Protein AF-A0A7D9J1D6-F1 (afdb_monomer)

pLDDT: mean 84.1, std 12.82, range [45.56, 98.56]

Sequence (188 aa):
VTCSGRGQCECGQCVCEKKYSGKFCEICDGCIKGCLHFKDCVRCKIYETGPLVGKCDKSCNATITRVDSVESYENRGTTCVEIDDDDDCTFSYVLNEGSEKVQIYAEEEKRCPREEGYLLIIIGVILGIVAIGAALLLIWKLLATIQDRREFAKFEREQQTARWDTSENPIFKQATTTFQNPTYGGKG

Foldseek 3Di:
DALVVAADDDPNFTDGDPQFDDRSSPHGNPQPPDPVQCVQLCCCPQVVDDDCNPPNVVSDQAAEDEDQDCVVVVVQAPKDWDADPPQRWIWIWGWHPDPPHIYIYTHNDTHHDDPPDVVVVVVVVVVVVVVVVVVVVVVVVVVVVVVVVVVVVVVVVVVVVPPPPPPPDPPDDDPDDDDDDPPPPDDD

InterPro domains:
  IPR012896 Integrin beta subunit, tail [PF07965] (35-115)
  IPR012896 Integrin beta subunit, tail [SM01242] (35-114)
  IPR013111 Epidermal growth factor-like domain, extracellular [PF07974] (2-25)
  IPR014836 Integrin beta subunit, cytoplasmic domain [PF08725] (141-184)
  IPR014836 Integrin beta subunit, cytoplasmic domain [SM01241] (141-187)
  IPR015812 Integrin beta subunit [PR01186] (3-16)
  IPR015812 Integrin beta subunit [PR01186] (116-133)
  IPR015812 Integrin beta subunit [PR01186] (133-151)
  IPR015812 Integrin beta subunit [PR01186] (168-178)
  IPR015812 Integrin beta subunit [PTHR10082] (2-186)
  IPR036349 Integrin beta tail domain superfamily [SSF69687] (35-114)
  IPR057243 Integrins beta, I-EGF domain, conserved site [PS00243] (3-16)

Secondary structure (DSSP, 8-state):
-GGGGSEEEETTEEEE-TTEESTTS-EETTS---HHHHHHHHIIIIIS-STTTTTHHHH--EEEEEES-GGGGGGGSEEEEEE-TTT--EEEEEEEE-SSSEEEEEESS-BPPP---HHHHHHHHHHHHHHHHHHHHHHHHHHHHHHHHHHHHHHHHHHHH-----SPPTT---S------GGG----

Mean predicted aligned error: 15.66 Å

Organism: Paramuricea clavata (NCBI:txid317549)

Radius of gyration: 51.32 Å; Cα contacts (8 Å, |Δi|>4): 204; chains: 1; bounding box: 90×35×171 Å

Structure (mmCIF, N/CA/C/O backbone):
data_AF-A0A7D9J1D6-F1
#
_entry.id   AF-A0A7D9J1D6-F1
#
loop_
_atom_site.group_PDB
_atom_site.id
_atom_site.type_symbol
_atom_site.label_atom_id
_atom_site.label_alt_id
_atom_site.label_comp_id
_atom_site.label_asym_id
_atom_site.label_entity_id
_atom_site.label_seq_id
_atom_site.pdbx_PDB_ins_code
_atom_site.Cartn_x
_atom_site.Cartn_y
_atom_site.Cartn_z
_atom_site.occupancy
_atom_site.B_iso_or_equiv
_atom_site.auth_seq_id
_atom_site.auth_comp_id
_atom_site.auth_asym_id
_atom_site.auth_atom_id
_atom_site.pdbx_PDB_model_num
ATOM 1 N N . VAL A 1 1 ? -8.620 15.728 37.137 1.00 62.25 1 VAL A N 1
ATOM 2 C CA . VAL A 1 1 ? -9.435 14.537 37.472 1.00 62.25 1 VAL A CA 1
ATOM 3 C C . VAL A 1 1 ? -8.600 13.659 38.386 1.00 62.25 1 VAL A C 1
ATOM 5 O O . VAL A 1 1 ? -7.445 13.416 38.060 1.00 62.25 1 VAL A O 1
ATOM 8 N N . THR A 1 2 ? -9.118 13.267 39.546 1.00 82.19 2 THR A N 1
ATOM 9 C CA . THR A 1 2 ? -8.382 12.448 40.523 1.00 82.19 2 THR A CA 1
ATOM 10 C C . THR A 1 2 ? -8.243 11.009 39.998 1.00 82.19 2 THR A C 1
ATOM 12 O O . THR A 1 2 ? -9.222 10.461 39.501 1.00 82.19 2 THR A O 1
ATOM 15 N N . CYS A 1 3 ? -7.038 10.422 40.049 1.00 86.62 3 CYS A N 1
ATOM 16 C CA . CYS A 1 3 ? -6.740 9.044 39.601 1.00 86.62 3 CYS A CA 1
ATOM 17 C C . CYS A 1 3 ? -7.220 8.699 38.178 1.00 86.62 3 CYS A C 1
ATOM 19 O O . CYS A 1 3 ? -7.800 7.639 37.944 1.00 86.62 3 CYS A O 1
ATOM 21 N N . SER A 1 4 ? -7.057 9.641 37.240 1.00 84.75 4 SER A N 1
ATOM 22 C CA . SER A 1 4 ? -7.474 9.509 35.831 1.00 84.75 4 SER A CA 1
ATOM 23 C C . SER A 1 4 ? -8.956 9.148 35.623 1.00 84.75 4 SER A C 1
ATOM 25 O O . SER A 1 4 ? -9.343 8.752 34.527 1.00 84.75 4 SER A O 1
ATOM 27 N N . GLY A 1 5 ? -9.798 9.296 36.658 1.00 84.38 5 GLY A N 1
ATOM 28 C CA . GLY A 1 5 ? -11.205 8.882 36.640 1.00 84.38 5 GLY A CA 1
ATOM 29 C C . GLY A 1 5 ? -11.421 7.363 36.621 1.00 84.38 5 GLY A C 1
ATOM 30 O O . GLY A 1 5 ? -12.515 6.929 36.281 1.00 84.38 5 GLY A O 1
ATOM 31 N N . ARG A 1 6 ? -10.389 6.569 36.937 1.00 86.75 6 ARG A N 1
ATOM 32 C CA . ARG A 1 6 ? -10.354 5.096 36.798 1.00 86.75 6 ARG A CA 1
ATOM 33 C C . ARG A 1 6 ? -9.943 4.390 38.101 1.00 86.75 6 ARG A C 1
ATOM 35 O O . ARG A 1 6 ? -9.396 3.286 38.094 1.00 86.75 6 ARG A O 1
ATOM 42 N N . GLY A 1 7 ? -10.145 5.070 39.226 1.00 89.25 7 GLY A N 1
ATOM 43 C CA . GLY A 1 7 ? -9.779 4.601 40.557 1.00 89.25 7 GLY A CA 1
ATOM 44 C C . GLY A 1 7 ? -10.199 5.579 41.649 1.00 89.25 7 GLY A C 1
ATOM 45 O O . GLY A 1 7 ? -10.624 6.704 41.371 1.00 89.25 7 GLY A O 1
ATOM 46 N N . GLN A 1 8 ? -10.062 5.149 42.901 1.00 92.69 8 GLN A N 1
ATOM 47 C CA . GLN A 1 8 ? -10.320 5.974 44.082 1.00 92.69 8 GLN A CA 1
ATOM 48 C C . GLN A 1 8 ? -9.002 6.438 44.705 1.00 92.69 8 GLN A C 1
ATOM 50 O O . GLN A 1 8 ? -8.010 5.715 44.703 1.00 92.69 8 GLN A O 1
ATOM 55 N N . CYS A 1 9 ? -8.973 7.671 45.213 1.00 91.56 9 CYS A N 1
ATOM 56 C CA . CYS A 1 9 ? -7.812 8.191 45.930 1.00 91.56 9 CYS A CA 1
ATOM 57 C C . CYS A 1 9 ? -7.956 7.874 47.415 1.00 91.56 9 CYS A C 1
ATOM 59 O O . CYS A 1 9 ? -8.841 8.419 48.074 1.00 91.56 9 CYS A O 1
ATOM 61 N N . GLU A 1 10 ? -7.063 7.039 47.934 1.00 93.19 10 GLU A N 1
ATOM 62 C CA . GLU A 1 10 ? -6.970 6.722 49.354 1.00 93.19 10 GLU A CA 1
ATOM 63 C C . GLU A 1 10 ? -5.619 7.206 49.882 1.00 93.19 10 GLU A C 1
ATOM 65 O O . GLU A 1 10 ? -4.560 6.811 49.397 1.00 93.19 10 GLU A O 1
ATOM 70 N N . CYS A 1 11 ? -5.643 8.111 50.865 1.00 89.75 11 CYS A N 1
ATOM 71 C CA . CYS A 1 11 ? -4.439 8.612 51.544 1.00 89.75 11 CYS A CA 1
ATOM 72 C C . CYS A 1 11 ? -3.337 9.154 50.603 1.00 89.75 11 CYS A C 1
ATOM 74 O O . CYS A 1 11 ? -2.150 9.047 50.902 1.00 89.75 11 CYS A O 1
ATOM 76 N N . GLY A 1 12 ? -3.717 9.758 49.471 1.00 87.19 12 GLY A N 1
ATOM 77 C CA . GLY A 1 12 ? -2.775 10.333 48.502 1.00 87.19 12 GLY A CA 1
ATOM 78 C C . GLY A 1 12 ? -2.203 9.335 47.490 1.00 87.19 12 GLY A C 1
ATOM 79 O O . GLY A 1 12 ? -1.360 9.716 46.677 1.00 87.19 12 GLY A O 1
ATOM 80 N N . GLN A 1 13 ? -2.678 8.088 47.501 1.00 91.06 13 GLN A N 1
ATOM 81 C CA . GLN A 1 13 ? -2.337 7.062 46.525 1.00 91.06 13 GLN A CA 1
ATOM 82 C C . GLN A 1 13 ? -3.596 6.594 45.786 1.00 91.06 13 GLN A C 1
ATOM 84 O O . GLN A 1 13 ? -4.682 6.507 46.358 1.00 91.06 13 GLN A O 1
ATOM 89 N N . CYS A 1 14 ? -3.466 6.326 44.488 1.00 92.62 14 CYS A N 1
ATOM 90 C CA . CYS A 1 14 ? -4.581 5.842 43.685 1.00 92.62 14 CYS A CA 1
ATOM 91 C C . CYS A 1 14 ? -4.737 4.326 43.822 1.00 92.62 14 CYS A C 1
ATOM 93 O O . CYS A 1 14 ? -3.803 3.573 43.551 1.00 92.62 14 CYS A O 1
ATOM 95 N N . VAL A 1 15 ? -5.935 3.895 44.208 1.00 93.06 15 VAL A N 1
ATOM 96 C CA . VAL A 1 15 ? -6.383 2.503 44.176 1.00 93.06 15 VAL A CA 1
ATOM 97 C C . VAL A 1 15 ? -7.168 2.305 42.882 1.00 93.06 15 VAL A C 1
ATOM 99 O O . VAL A 1 15 ? -8.277 2.821 42.721 1.00 93.06 15 VAL A O 1
ATOM 102 N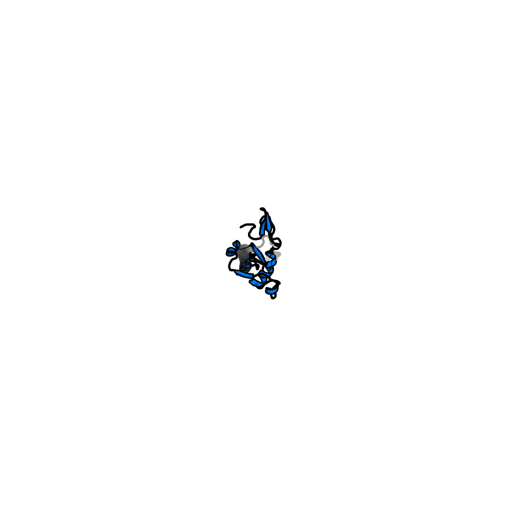 N . CYS A 1 16 ? -6.554 1.612 41.928 1.00 87.81 16 CYS A N 1
ATOM 103 C CA . CYS A 1 16 ? -7.084 1.442 40.579 1.00 87.81 16 CYS A CA 1
ATOM 104 C C . CYS A 1 16 ? -8.117 0.315 40.488 1.00 87.81 16 CYS A C 1
ATOM 106 O O . CYS A 1 16 ? -8.062 -0.670 41.226 1.00 87.81 16 CYS A O 1
ATOM 108 N N . GLU A 1 17 ? -9.057 0.438 39.550 1.00 86.38 17 GLU A N 1
ATOM 109 C CA . GLU A 1 17 ? -9.967 -0.658 39.201 1.00 86.38 17 GLU A CA 1
ATOM 110 C C . GLU A 1 17 ? -9.197 -1.837 38.569 1.00 86.38 17 GLU A C 1
ATOM 112 O O . GLU A 1 17 ? -8.134 -1.640 37.992 1.00 86.38 17 GLU A O 1
ATOM 117 N N . LYS A 1 18 ? -9.747 -3.065 38.617 1.00 78.81 18 LYS A N 1
ATOM 118 C CA . LYS A 1 18 ? -9.078 -4.348 38.259 1.00 78.81 18 LYS A CA 1
ATOM 119 C C . LYS A 1 18 ? -8.327 -4.409 36.910 1.00 78.81 18 LYS A C 1
ATOM 121 O O . LYS A 1 18 ? -7.614 -5.381 36.684 1.00 78.81 18 LYS A O 1
ATOM 126 N N . LYS A 1 19 ? -8.524 -3.451 36.000 1.00 71.75 19 LYS A N 1
ATOM 127 C CA . LYS A 1 19 ? -7.895 -3.399 34.667 1.00 71.75 19 LYS A CA 1
ATOM 128 C C . LYS A 1 19 ? -6.836 -2.305 34.520 1.00 71.75 19 LYS A C 1
ATOM 130 O O . LYS A 1 19 ? -6.168 -2.270 33.489 1.00 71.75 19 LYS A O 1
ATOM 135 N N . TYR A 1 20 ? -6.699 -1.434 35.514 1.00 79.94 20 TYR A N 1
ATOM 136 C CA . TYR A 1 20 ? -5.812 -0.284 35.482 1.00 79.94 20 TYR A CA 1
ATOM 137 C C . TYR A 1 20 ? -4.733 -0.387 36.559 1.00 79.94 20 TYR A C 1
ATOM 139 O O . TYR A 1 20 ? -4.949 -0.911 37.648 1.00 79.94 20 TYR A O 1
ATOM 147 N N . SER A 1 21 ? -3.576 0.154 36.225 1.00 82.56 21 SER A N 1
ATOM 148 C CA . SER A 1 21 ? -2.316 0.111 36.947 1.00 82.56 21 SER A CA 1
ATOM 149 C C . SER A 1 21 ? -1.610 1.459 36.768 1.00 82.56 21 SER A C 1
ATOM 151 O O . SER A 1 21 ? -2.064 2.328 36.022 1.00 82.56 21 SER A O 1
ATOM 153 N N . GLY A 1 22 ? -0.474 1.655 37.430 1.00 84.81 22 GLY A N 1
ATOM 154 C CA . GLY A 1 22 ? 0.250 2.930 37.398 1.00 84.81 22 GLY A CA 1
ATOM 155 C C . GLY A 1 22 ? -0.110 3.843 38.568 1.00 84.81 22 GLY A C 1
ATOM 156 O O . GLY A 1 22 ? -1.047 3.588 39.326 1.00 84.81 22 GLY A O 1
ATOM 157 N N . LYS A 1 23 ? 0.685 4.899 38.761 1.00 89.06 23 LYS A N 1
ATOM 158 C CA . LYS A 1 23 ? 0.612 5.746 39.969 1.00 89.06 23 LYS A CA 1
ATOM 159 C C . LYS A 1 23 ? -0.702 6.527 40.050 1.00 89.06 23 LYS A C 1
ATOM 161 O O . LYS A 1 23 ? -1.166 6.855 41.141 1.00 89.06 23 LYS A O 1
ATOM 166 N N . PHE A 1 24 ? -1.285 6.819 38.897 1.00 89.38 24 PHE A N 1
ATOM 167 C CA . PHE A 1 24 ? -2.519 7.564 38.709 1.00 89.38 24 PHE A CA 1
ATOM 168 C C . PHE A 1 24 ? -3.560 6.759 37.914 1.00 89.38 24 PHE A C 1
ATOM 170 O O . PHE A 1 24 ? -4.476 7.361 37.349 1.00 89.38 24 PHE A O 1
ATOM 177 N N . CYS A 1 25 ? -3.448 5.424 37.882 1.00 84.38 25 CYS A N 1
ATOM 178 C CA . CYS A 1 25 ? -4.320 4.522 37.115 1.00 84.38 25 CYS A CA 1
ATOM 179 C C . CYS A 1 25 ? -4.321 4.793 35.601 1.00 84.38 25 CYS A C 1
ATOM 181 O O . CYS A 1 25 ? -5.348 4.684 34.929 1.00 84.38 25 CYS A O 1
ATOM 183 N N . GLU A 1 26 ? -3.166 5.202 35.080 1.00 78.75 26 GLU A N 1
ATOM 184 C CA . GLU A 1 26 ? -2.935 5.568 33.685 1.00 78.75 26 GLU A CA 1
ATOM 185 C C . GLU A 1 26 ? -2.611 4.373 32.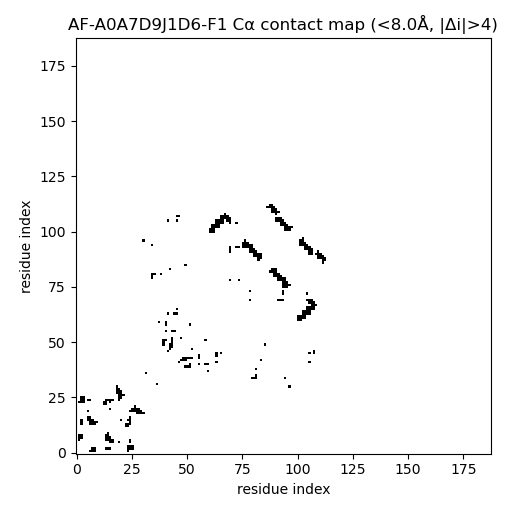780 1.00 78.75 26 GLU A C 1
ATOM 187 O O . GLU A 1 26 ? -2.824 4.433 31.571 1.00 78.75 26 GLU A O 1
ATOM 192 N N . ILE A 1 27 ? -2.107 3.281 33.350 1.00 72.44 27 ILE A N 1
ATOM 193 C CA . ILE A 1 27 ? -1.702 2.079 32.619 1.00 72.44 27 ILE A CA 1
ATOM 194 C C . ILE A 1 27 ? -2.881 1.114 32.616 1.00 72.44 27 ILE A C 1
ATOM 196 O O . ILE A 1 27 ? -3.518 0.927 33.640 1.00 72.44 27 ILE A O 1
ATOM 200 N N . CYS A 1 28 ? -3.190 0.481 31.490 1.00 72.62 28 CYS A N 1
ATOM 201 C CA . CYS A 1 28 ? -4.217 -0.553 31.431 1.00 72.62 28 CYS A CA 1
ATOM 202 C C . CYS A 1 28 ? -3.580 -1.896 31.070 1.00 72.62 28 CYS A C 1
ATOM 204 O O . CYS A 1 28 ? -3.195 -2.118 29.920 1.00 72.62 28 CYS A O 1
ATOM 206 N N . ASP A 1 29 ? -3.466 -2.790 32.052 1.00 54.94 29 ASP A N 1
ATOM 207 C CA . ASP A 1 29 ? -2.786 -4.086 31.901 1.00 54.94 29 ASP A CA 1
ATOM 208 C C . ASP A 1 29 ? -3.677 -5.167 31.257 1.00 54.94 29 ASP A C 1
ATOM 210 O O . ASP A 1 29 ? -3.223 -6.280 31.004 1.00 54.94 29 ASP A O 1
ATOM 214 N N . GLY A 1 30 ? -4.930 -4.825 30.929 1.00 53.88 30 GLY A N 1
ATOM 215 C CA . GLY A 1 30 ? -5.871 -5.672 30.184 1.00 53.88 30 GLY A CA 1
ATOM 216 C C . GLY A 1 30 ? -6.570 -4.979 29.010 1.00 53.88 30 GLY A C 1
ATOM 217 O O . GLY A 1 30 ? -7.545 -5.518 28.487 1.00 53.88 30 GLY A O 1
ATOM 218 N N . CYS A 1 31 ? -6.125 -3.782 28.622 1.00 62.53 31 CYS A N 1
ATOM 219 C CA . CYS A 1 31 ? -6.600 -3.137 27.401 1.00 62.53 31 CYS A CA 1
ATOM 220 C C . CYS A 1 31 ? -5.968 -3.827 26.188 1.00 62.53 31 CYS A C 1
ATOM 222 O O . CYS A 1 31 ? -4.861 -4.365 26.285 1.00 62.53 31 CYS A O 1
ATOM 224 N N . ILE A 1 32 ? -6.705 -3.894 25.078 1.00 56.12 32 ILE A N 1
ATOM 225 C CA . ILE A 1 32 ? -6.329 -4.680 23.901 1.00 56.12 32 ILE A CA 1
ATOM 226 C C . ILE A 1 32 ? -5.150 -3.981 23.229 1.00 56.12 32 ILE A C 1
ATOM 228 O O . ILE A 1 32 ? -5.303 -3.163 22.328 1.00 56.12 32 ILE A O 1
ATOM 232 N N . LYS A 1 33 ? -3.942 -4.319 23.677 1.00 59.91 33 LYS A N 1
ATOM 233 C CA . LYS A 1 33 ? -2.713 -3.868 23.041 1.00 59.91 33 LYS A CA 1
ATOM 234 C C . LYS A 1 33 ? -2.575 -4.576 21.706 1.00 59.91 33 LYS A C 1
ATOM 236 O O . LYS A 1 33 ? -2.058 -5.687 21.628 1.00 59.91 33 LYS A O 1
ATOM 241 N N . GLY A 1 34 ? -2.996 -3.896 20.655 1.00 71.94 34 GLY A N 1
ATOM 242 C CA . GLY A 1 34 ? -2.418 -4.116 19.347 1.00 71.94 34 GLY A CA 1
ATOM 243 C C . GLY A 1 34 ? -3.352 -3.732 18.228 1.00 71.94 34 GLY A C 1
ATOM 244 O O . GLY A 1 34 ? -4.377 -4.378 18.025 1.00 71.94 34 GLY A O 1
ATOM 245 N N . CYS A 1 35 ? -2.901 -2.767 17.437 1.00 83.19 35 CYS A N 1
ATOM 246 C CA . CYS A 1 35 ? -3.264 -2.644 16.033 1.00 83.19 35 CYS A CA 1
ATOM 247 C C . CYS A 1 35 ? -3.359 -4.044 15.383 1.00 83.19 35 CYS A C 1
ATOM 249 O O . CYS A 1 35 ? -4.419 -4.475 14.930 1.00 83.19 35 CYS A O 1
ATOM 251 N N . LEU A 1 36 ? -2.316 -4.857 15.560 1.00 86.19 36 LEU A N 1
ATOM 252 C CA . LEU A 1 36 ? -2.242 -6.224 15.050 1.00 86.19 36 LEU A CA 1
ATOM 253 C C . LEU A 1 36 ? -3.448 -7.129 15.385 1.00 86.19 36 LEU A C 1
ATOM 255 O O . LEU A 1 36 ? -3.836 -7.946 14.558 1.00 86.19 36 LEU A O 1
ATOM 259 N N . HIS A 1 37 ? -4.072 -6.984 16.561 1.00 87.19 37 HIS A N 1
ATOM 260 C CA . HIS A 1 37 ? -5.225 -7.808 16.951 1.00 87.19 37 HIS A CA 1
ATOM 261 C C . HIS A 1 37 ? -6.470 -7.501 16.109 1.00 87.19 37 HIS A C 1
ATOM 263 O O . HIS A 1 37 ? -7.268 -8.388 15.813 1.00 87.19 37 HIS A O 1
ATOM 269 N N . PHE A 1 38 ? -6.651 -6.236 15.729 1.00 90.19 38 PHE A N 1
ATOM 270 C CA . PHE A 1 38 ? -7.784 -5.804 14.918 1.00 90.19 38 PHE A CA 1
ATOM 271 C C . PHE A 1 38 ? -7.460 -5.705 13.426 1.00 90.19 38 PHE A C 1
ATOM 273 O O . PHE A 1 38 ? -8.387 -5.474 12.651 1.00 90.19 38 PHE A O 1
ATOM 280 N N . LYS A 1 39 ? -6.206 -5.958 13.016 1.00 91.44 39 LYS A N 1
ATOM 281 C CA . LYS A 1 39 ? -5.762 -5.981 11.611 1.00 91.44 39 LYS A CA 1
ATOM 282 C C . LYS A 1 39 ? -6.734 -6.774 10.729 1.00 91.44 39 LYS A C 1
ATOM 284 O O . L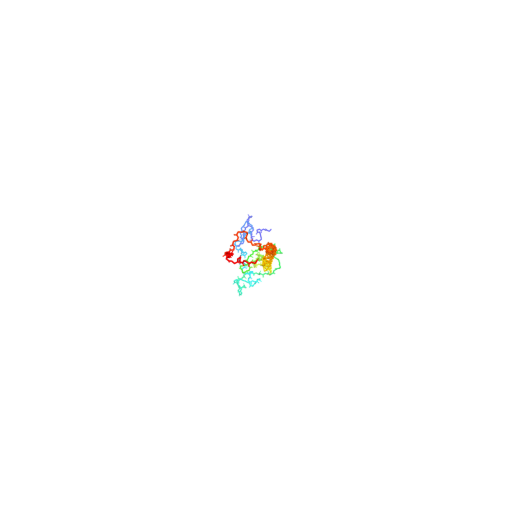YS A 1 39 ? -7.336 -6.211 9.819 1.00 91.44 39 LYS A O 1
ATOM 289 N N . ASP A 1 40 ? -6.973 -8.048 11.046 1.00 92.25 40 ASP A N 1
ATOM 290 C CA . ASP A 1 40 ? -7.844 -8.911 10.231 1.00 92.25 40 ASP A CA 1
ATOM 291 C C . ASP A 1 40 ? -9.330 -8.543 10.328 1.00 92.25 40 ASP A C 1
ATOM 293 O O . ASP A 1 40 ? -10.096 -8.762 9.390 1.00 92.25 40 ASP A O 1
ATOM 297 N N . CYS A 1 41 ? -9.751 -7.946 11.444 1.00 92.75 41 CYS A N 1
ATOM 298 C CA . CYS A 1 41 ? -11.116 -7.457 11.610 1.00 92.75 41 CYS A CA 1
ATOM 299 C C . CYS A 1 41 ? -11.400 -6.235 10.735 1.00 92.75 41 CYS A C 1
ATOM 301 O O . CYS A 1 41 ? -12.467 -6.151 10.126 1.00 92.75 41 CYS A O 1
ATOM 303 N N . VAL A 1 42 ? -10.447 -5.304 10.656 1.00 93.69 42 VAL A N 1
ATOM 304 C CA . VAL A 1 42 ? -10.523 -4.142 9.766 1.00 93.69 42 VAL A CA 1
ATOM 305 C C . VAL A 1 42 ? -10.495 -4.605 8.312 1.00 93.69 42 VAL A C 1
ATOM 307 O O . VAL A 1 42 ? -11.377 -4.211 7.552 1.00 93.69 42 VAL A O 1
ATOM 310 N N . ARG A 1 43 ? -9.583 -5.521 7.950 1.00 94.12 43 ARG A N 1
ATOM 311 C CA . ARG A 1 43 ? -9.514 -6.101 6.596 1.00 94.12 43 ARG A CA 1
ATOM 312 C C . ARG A 1 43 ? -10.829 -6.733 6.162 1.00 94.12 43 ARG A C 1
ATOM 314 O O . ARG A 1 43 ? -11.371 -6.378 5.121 1.00 94.12 43 ARG A O 1
ATOM 321 N N . CYS A 1 44 ? -11.398 -7.579 7.011 1.00 93.50 44 CYS A N 1
ATOM 322 C CA . CYS A 1 44 ? -12.633 -8.276 6.688 1.00 93.50 44 CYS A CA 1
ATOM 323 C C . CYS A 1 44 ? -13.851 -7.339 6.631 1.00 93.50 44 CYS A C 1
ATOM 325 O O . CYS A 1 44 ? -14.699 -7.506 5.760 1.00 93.50 44 CYS A O 1
ATOM 327 N N . LYS A 1 45 ? -13.973 -6.359 7.539 1.00 93.81 45 LYS A N 1
ATOM 328 C CA . LYS A 1 45 ? -15.188 -5.526 7.636 1.00 93.81 45 LYS A CA 1
ATOM 329 C C . LYS A 1 45 ? -15.173 -4.305 6.721 1.00 93.81 45 LYS A C 1
ATOM 331 O O . LYS A 1 45 ? -16.238 -3.853 6.312 1.00 93.81 45 LYS A O 1
ATOM 336 N N . ILE A 1 46 ? -13.994 -3.751 6.442 1.00 94.50 46 ILE A N 1
ATOM 337 C CA . ILE A 1 46 ? -13.842 -2.588 5.567 1.00 94.50 46 ILE A CA 1
ATOM 338 C C . ILE A 1 46 ? -13.513 -3.036 4.155 1.00 94.50 46 ILE A C 1
ATOM 340 O O . ILE A 1 46 ? -14.219 -2.639 3.245 1.00 94.50 46 ILE A O 1
ATOM 344 N N . TYR A 1 47 ? -12.495 -3.864 3.948 1.00 93.31 47 TYR A N 1
ATOM 345 C CA . TYR A 1 47 ? -12.038 -4.196 2.594 1.00 93.31 47 TYR A CA 1
ATOM 346 C C . TYR A 1 47 ? -12.636 -5.496 2.049 1.00 93.31 47 TYR A C 1
ATOM 348 O O . TYR A 1 47 ? -12.411 -5.813 0.888 1.00 93.31 47 TYR A O 1
ATOM 356 N N . GLU A 1 48 ? -13.393 -6.238 2.865 1.00 91.94 48 GLU A N 1
ATOM 357 C CA . GLU A 1 48 ? -13.934 -7.561 2.519 1.00 91.94 48 GLU A CA 1
ATOM 358 C C . GLU A 1 48 ? -12.836 -8.572 2.125 1.00 91.94 48 GLU A C 1
ATOM 360 O O . GLU A 1 48 ? -13.082 -9.528 1.390 1.00 91.94 48 GLU A O 1
ATOM 365 N N . THR A 1 49 ? -11.621 -8.385 2.656 1.00 91.19 49 THR A N 1
ATOM 366 C CA . THR A 1 49 ? -10.443 -9.230 2.404 1.00 91.19 49 THR A CA 1
ATOM 367 C C . THR A 1 49 ? -9.953 -9.951 3.666 1.00 91.19 49 THR A C 1
ATOM 369 O O . THR A 1 49 ? -10.417 -9.710 4.786 1.00 91.19 49 THR A O 1
ATOM 372 N N . GLY A 1 50 ? -8.991 -10.861 3.493 1.00 89.38 50 GLY A N 1
ATOM 373 C CA . GLY A 1 50 ? -8.320 -11.560 4.587 1.00 89.38 50 GLY A CA 1
ATOM 374 C C . GLY A 1 50 ? -9.008 -12.848 5.077 1.00 89.38 50 GLY A C 1
ATOM 375 O O . GLY A 1 50 ? -10.011 -13.310 4.529 1.00 89.38 50 GLY A O 1
ATOM 376 N N . PRO A 1 51 ? -8.472 -13.471 6.141 1.00 89.12 51 PRO A N 1
ATOM 377 C CA . PRO A 1 51 ? -8.853 -14.824 6.564 1.00 89.12 51 PRO A CA 1
ATOM 378 C C . PRO A 1 51 ? -10.218 -14.907 7.267 1.00 89.12 51 PRO A C 1
ATOM 380 O O . PRO A 1 51 ? -10.766 -15.998 7.438 1.00 89.12 51 PRO A O 1
ATOM 383 N N . LEU A 1 52 ? -10.768 -13.770 7.706 1.00 90.06 52 LEU A N 1
ATOM 384 C CA . LEU A 1 52 ? -12.023 -13.704 8.462 1.00 90.06 52 LEU A CA 1
ATOM 385 C C . LEU A 1 52 ? -13.263 -13.495 7.582 1.00 90.06 52 LEU A C 1
ATOM 387 O O . LEU A 1 52 ? -14.373 -13.430 8.123 1.00 90.06 52 LEU A O 1
ATOM 391 N N . VAL A 1 53 ? -13.109 -13.417 6.255 1.00 89.25 53 VAL A N 1
ATOM 392 C CA . VAL A 1 53 ? -14.225 -13.234 5.312 1.00 89.25 53 VAL A CA 1
ATOM 393 C C . VAL A 1 53 ? -15.308 -14.295 5.557 1.00 89.25 53 VAL A C 1
ATOM 395 O O . VAL A 1 53 ? -15.043 -15.493 5.654 1.00 89.25 53 VAL A O 1
ATOM 398 N N . GLY A 1 54 ? -16.551 -13.842 5.752 1.00 86.19 54 GLY A N 1
ATOM 399 C CA . GLY A 1 54 ? -17.703 -14.687 6.106 1.00 86.19 54 GLY A CA 1
ATOM 400 C C . GLY A 1 54 ? -17.863 -15.020 7.601 1.00 86.19 54 GLY A C 1
ATOM 401 O O . GLY A 1 54 ? -18.882 -15.588 7.996 1.00 86.19 54 GLY A O 1
ATOM 402 N N . LYS A 1 55 ? -16.899 -14.658 8.459 1.00 91.50 55 LYS A N 1
ATOM 403 C CA . LYS A 1 55 ? -16.952 -14.832 9.929 1.00 91.50 55 LYS A CA 1
ATOM 404 C C . LYS A 1 55 ? -16.642 -13.552 10.722 1.00 91.50 55 LYS A C 1
ATOM 406 O O . LYS A 1 55 ? -16.593 -13.607 11.952 1.00 91.50 55 LYS A O 1
ATOM 411 N N . CYS A 1 56 ? -16.512 -12.419 10.033 1.00 87.19 56 CYS A N 1
ATOM 412 C CA . CYS A 1 56 ? -16.311 -11.069 10.567 1.00 87.19 56 CYS A CA 1
ATOM 413 C C . CYS A 1 56 ? -17.065 -10.789 11.881 1.00 87.19 56 CYS A C 1
ATOM 415 O O . CYS A 1 56 ? -16.449 -10.579 12.923 1.00 87.19 56 CYS A O 1
ATOM 417 N N . ASP A 1 57 ? -18.403 -10.844 11.861 1.00 86.56 57 ASP A N 1
ATOM 418 C CA . ASP A 1 57 ? -19.229 -10.385 12.990 1.00 86.56 57 ASP A CA 1
ATOM 419 C C . ASP A 1 57 ? -19.113 -11.261 14.242 1.00 86.56 57 ASP A C 1
ATOM 421 O O . ASP A 1 57 ? -19.365 -10.801 15.353 1.00 86.56 57 ASP A O 1
ATOM 425 N N . LYS A 1 58 ? -18.735 -12.533 14.076 1.00 85.06 58 LYS A N 1
ATOM 426 C CA . LYS A 1 58 ? -18.568 -13.467 15.198 1.00 85.06 58 LYS A CA 1
ATOM 427 C C . LYS A 1 58 ? -17.179 -13.375 15.819 1.00 85.06 58 LYS A C 1
ATOM 429 O O . LYS A 1 58 ? -17.038 -13.637 17.008 1.00 85.06 58 LYS A O 1
ATOM 434 N N . SER A 1 59 ? -16.169 -13.050 15.013 1.00 84.12 59 SER A N 1
ATOM 435 C CA . SER A 1 59 ? -14.768 -13.036 15.442 1.00 84.12 59 SER A CA 1
ATOM 436 C C . SER A 1 59 ? -14.314 -11.670 15.962 1.00 84.12 59 SER A C 1
ATOM 438 O O . SER A 1 59 ? -13.350 -11.596 16.719 1.00 84.12 59 SER A O 1
ATOM 440 N N . CYS A 1 60 ? -15.008 -10.593 15.587 1.00 87.88 60 CYS A N 1
ATOM 441 C CA . CYS A 1 60 ? -14.606 -9.222 15.882 1.00 87.88 60 CYS A CA 1
ATOM 442 C C . CYS A 1 60 ? -15.529 -8.577 16.921 1.00 87.88 60 CYS A C 1
ATOM 444 O O . CYS A 1 60 ? -16.640 -8.155 16.610 1.00 87.88 60 CYS A O 1
ATOM 446 N N . ASN A 1 61 ? -15.049 -8.441 18.159 1.00 85.94 61 ASN A N 1
ATOM 447 C CA . ASN A 1 61 ? -15.771 -7.742 19.228 1.00 85.94 61 ASN A CA 1
ATOM 448 C C . ASN A 1 61 ? -15.424 -6.239 19.270 1.00 85.94 61 ASN A C 1
ATOM 450 O O . ASN A 1 61 ? -14.965 -5.723 20.288 1.00 85.94 61 ASN A O 1
ATOM 454 N N . ALA A 1 62 ? -15.594 -5.546 18.142 1.00 88.00 62 ALA A N 1
ATOM 455 C CA . ALA A 1 62 ? -15.373 -4.104 18.023 1.00 88.00 62 ALA A CA 1
ATOM 456 C C . ALA A 1 62 ? -16.362 -3.465 17.041 1.00 88.00 62 ALA A C 1
ATOM 458 O O . ALA A 1 62 ? -16.800 -4.089 16.070 1.00 88.00 62 ALA A O 1
ATOM 459 N N . THR A 1 63 ? -16.697 -2.200 17.287 1.00 90.88 63 THR A N 1
ATOM 460 C CA . THR A 1 63 ? -17.497 -1.392 16.363 1.00 90.88 63 THR A CA 1
ATOM 461 C C . THR A 1 63 ? -16.552 -0.710 15.385 1.00 90.88 63 THR A C 1
ATOM 463 O O . THR A 1 63 ? -15.839 0.213 15.768 1.00 90.88 63 THR A O 1
ATOM 466 N N . ILE A 1 64 ? -16.536 -1.177 14.138 1.00 93.00 64 ILE A N 1
ATOM 467 C CA . ILE A 1 64 ? -15.680 -0.638 13.076 1.00 93.00 64 ILE A CA 1
ATOM 468 C C . ILE A 1 64 ? -16.527 0.263 12.178 1.00 93.00 64 ILE A C 1
ATOM 470 O O . ILE A 1 64 ? -17.537 -0.189 11.633 1.00 93.00 64 ILE A O 1
ATOM 474 N N . THR A 1 65 ? -16.104 1.516 12.041 1.00 94.25 65 THR A N 1
ATOM 475 C CA . THR A 1 65 ? -16.737 2.556 11.230 1.00 94.25 65 THR A CA 1
ATOM 476 C C . THR A 1 65 ? -15.776 2.982 10.129 1.00 94.25 65 THR A C 1
ATOM 478 O O . THR A 1 65 ? -14.595 3.218 10.384 1.00 94.25 65 THR A O 1
ATOM 481 N N . ARG A 1 66 ? -16.301 3.096 8.913 1.00 95.88 66 ARG A N 1
ATOM 482 C CA . ARG A 1 66 ? -15.572 3.574 7.740 1.00 95.88 66 ARG A CA 1
ATOM 483 C C . ARG A 1 66 ? -15.509 5.107 7.758 1.00 95.88 66 ARG A C 1
ATOM 485 O O . ARG A 1 66 ? -16.517 5.746 8.063 1.00 95.88 66 ARG A O 1
ATOM 492 N N . VAL A 1 67 ? -14.337 5.678 7.498 1.00 95.75 67 VAL A N 1
ATOM 493 C CA . VAL A 1 67 ? -14.102 7.131 7.466 1.00 95.75 67 VAL A CA 1
ATOM 494 C C . VAL A 1 67 ? -13.247 7.511 6.259 1.00 95.75 67 VAL A C 1
ATOM 496 O O . VAL A 1 67 ? -12.410 6.721 5.837 1.00 95.75 67 VAL A O 1
ATOM 499 N N . ASP A 1 68 ? -13.407 8.731 5.748 1.00 93.56 68 ASP A N 1
ATOM 500 C CA . ASP A 1 68 ? -12.620 9.210 4.600 1.00 93.56 68 ASP A CA 1
ATOM 501 C C . ASP A 1 68 ? -11.138 9.404 4.953 1.00 93.56 68 ASP A C 1
ATOM 503 O O . ASP A 1 68 ? -10.255 9.120 4.154 1.00 93.56 68 ASP A O 1
ATOM 507 N N . SER A 1 69 ? -10.856 9.904 6.161 1.00 92.81 69 SER A N 1
ATOM 508 C CA . SER A 1 69 ? -9.496 10.128 6.653 1.00 92.81 69 SER A CA 1
ATOM 509 C C . SER A 1 69 ? -9.418 9.918 8.160 1.00 92.81 69 SER A C 1
ATOM 511 O O . SER A 1 69 ? -10.214 10.454 8.941 1.00 92.81 69 SER A O 1
ATOM 513 N N . VAL A 1 70 ? -8.408 9.156 8.574 1.00 93.44 70 VAL A N 1
ATOM 514 C CA . VAL A 1 70 ? -8.105 8.887 9.985 1.00 93.44 70 VAL A CA 1
ATOM 515 C C . VAL A 1 70 ? -7.528 10.098 10.719 1.00 93.44 70 VAL A C 1
ATOM 517 O O . VAL A 1 70 ? -7.628 10.151 11.944 1.00 93.44 70 VAL A O 1
ATOM 520 N N . GLU A 1 71 ? -7.019 11.105 9.999 1.00 91.00 71 GLU A N 1
ATOM 521 C CA . GLU A 1 71 ? -6.417 12.325 10.570 1.00 91.00 71 GLU A CA 1
ATOM 522 C C . GLU A 1 71 ? -7.404 13.071 11.485 1.00 91.00 71 GLU A C 1
ATOM 524 O O . GLU A 1 71 ? -7.052 13.576 12.550 1.00 91.00 71 GLU A O 1
ATOM 529 N N . SER A 1 72 ? -8.694 13.062 11.129 1.00 91.88 72 SER A N 1
ATOM 530 C CA . SER A 1 72 ? -9.758 13.690 11.932 1.00 91.88 72 SER A CA 1
ATOM 531 C C . SER A 1 72 ? -10.023 12.982 13.270 1.00 91.88 72 SER A C 1
ATOM 533 O O . SER A 1 72 ? -10.695 13.529 14.151 1.00 91.88 72 SER A O 1
ATOM 535 N N . TYR A 1 73 ? -9.517 11.759 13.433 1.00 89.81 73 TYR A N 1
ATOM 536 C CA . TYR A 1 73 ? -9.789 10.882 14.568 1.00 89.81 73 TYR A CA 1
ATOM 537 C C . TYR A 1 73 ? -8.551 10.613 15.427 1.00 89.81 73 TYR A C 1
ATOM 539 O O . TYR A 1 73 ? -8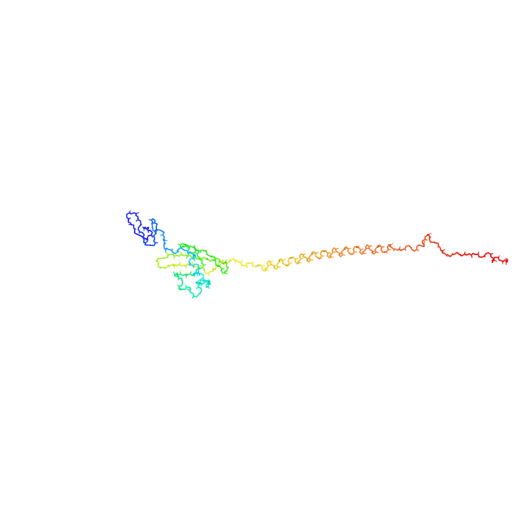.711 10.030 16.495 1.00 89.81 73 TYR A O 1
ATOM 547 N N . GLU A 1 74 ? -7.360 11.091 15.050 1.00 84.38 74 GLU A N 1
ATOM 548 C CA . GLU A 1 74 ? -6.100 10.865 15.785 1.00 84.38 74 GLU A CA 1
ATOM 549 C C . GLU A 1 74 ? -6.195 11.247 17.269 1.00 84.38 74 GLU A C 1
ATOM 551 O O . GLU A 1 74 ? -5.736 10.521 18.143 1.00 84.38 74 GLU A O 1
ATOM 556 N N . ASN A 1 75 ? -6.894 12.341 17.587 1.00 84.75 75 ASN A N 1
ATOM 557 C CA . ASN A 1 75 ? -7.080 12.800 18.970 1.00 84.75 75 ASN A CA 1
ATOM 558 C C . ASN A 1 75 ? -8.008 11.905 19.814 1.00 84.75 75 ASN A C 1
ATOM 560 O O . ASN A 1 75 ? -8.172 12.139 21.011 1.00 84.75 75 ASN A O 1
ATOM 564 N N . ARG A 1 76 ? -8.682 10.925 19.201 1.00 85.50 76 ARG A N 1
ATOM 565 C CA . ARG A 1 76 ? -9.670 10.061 19.863 1.00 85.50 76 ARG A CA 1
ATOM 566 C C . ARG A 1 76 ? -9.105 8.708 20.278 1.00 85.50 76 ARG A C 1
ATOM 568 O O . ARG A 1 76 ? -9.825 7.957 20.931 1.00 85.50 76 ARG A O 1
ATOM 575 N N . GLY A 1 77 ? -7.880 8.362 19.894 1.00 84.50 77 GLY A N 1
ATOM 576 C CA . GLY A 1 77 ? -7.365 7.022 20.133 1.00 84.50 77 GLY A CA 1
ATOM 577 C C . GLY A 1 77 ? -5.938 6.816 19.650 1.00 84.50 77 GLY A C 1
ATOM 578 O O . GLY A 1 77 ? -5.194 7.764 19.430 1.00 84.50 77 GLY A O 1
ATOM 579 N N . THR A 1 78 ? -5.549 5.555 19.503 1.00 86.62 78 THR A N 1
ATOM 580 C CA . THR A 1 78 ? -4.241 5.169 18.974 1.00 86.62 78 THR A CA 1
ATOM 581 C C . THR A 1 78 ? -4.334 4.956 17.470 1.00 86.62 78 THR A C 1
ATOM 583 O O . THR A 1 78 ? -5.096 4.102 17.020 1.00 86.62 78 THR A O 1
ATOM 586 N N . THR A 1 79 ? -3.555 5.713 16.699 1.00 89.44 79 THR A N 1
ATOM 587 C CA . THR A 1 79 ? -3.422 5.511 15.252 1.00 89.44 79 THR A CA 1
ATOM 588 C C . THR A 1 79 ? -2.581 4.272 14.963 1.00 89.44 79 THR A C 1
ATOM 590 O O . THR A 1 79 ? -1.486 4.099 15.497 1.00 89.44 79 THR A O 1
ATOM 593 N N . CYS A 1 80 ? -3.110 3.426 14.094 1.00 90.62 80 CYS A N 1
ATOM 594 C CA . CYS A 1 80 ? -2.542 2.181 13.626 1.00 90.62 80 CYS A CA 1
ATOM 595 C C . CYS A 1 80 ? -2.342 2.262 12.117 1.00 90.62 80 CYS A C 1
ATOM 597 O O . CYS A 1 80 ? -3.229 2.727 11.401 1.00 90.62 80 CYS A O 1
ATOM 599 N N . VAL A 1 81 ? -1.195 1.786 11.646 1.00 91.69 81 VAL A N 1
ATOM 600 C CA . VAL A 1 81 ? -0.858 1.710 10.224 1.00 91.69 81 VAL A CA 1
ATOM 601 C C . VAL A 1 81 ? -0.345 0.304 9.969 1.00 91.69 81 VAL A C 1
ATOM 603 O O . VAL A 1 81 ? 0.619 -0.122 10.600 1.00 91.69 81 VAL A O 1
ATOM 606 N N . GLU A 1 82 ? -1.022 -0.420 9.087 1.00 92.06 82 GLU A N 1
ATOM 607 C CA . GLU A 1 82 ? -0.744 -1.823 8.792 1.00 92.06 82 GLU A CA 1
ATOM 608 C C . GLU A 1 82 ? -0.589 -2.019 7.284 1.00 92.06 82 GLU A C 1
ATOM 610 O O . GLU A 1 82 ? -1.195 -1.304 6.483 1.00 92.06 82 GLU A O 1
ATOM 615 N N . ILE A 1 83 ? 0.221 -3.004 6.903 1.00 90.25 83 ILE A N 1
ATOM 616 C CA . ILE A 1 83 ? 0.370 -3.440 5.512 1.00 90.25 83 ILE A CA 1
ATOM 617 C C . ILE A 1 83 ? -0.534 -4.655 5.307 1.00 90.25 83 ILE A C 1
ATOM 619 O O . ILE A 1 83 ? -0.588 -5.557 6.154 1.00 90.25 83 ILE A O 1
ATOM 623 N N . ASP A 1 84 ? -1.288 -4.646 4.215 1.00 90.75 84 ASP A N 1
ATOM 624 C CA . ASP A 1 84 ? -2.093 -5.773 3.775 1.00 90.75 84 ASP A CA 1
ATOM 625 C C 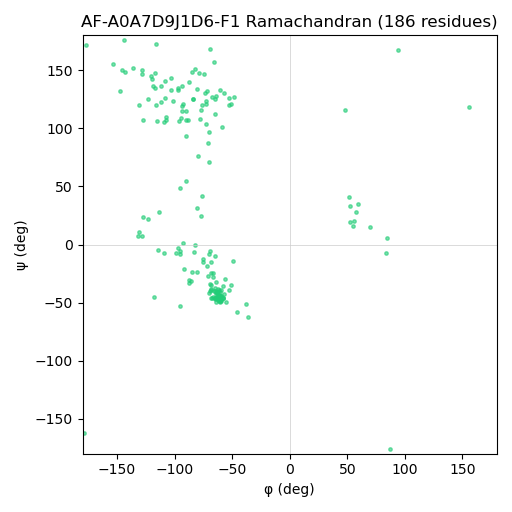. ASP A 1 84 ? -1.221 -6.735 2.960 1.00 90.75 84 ASP A C 1
ATOM 627 O O . ASP A 1 84 ? -0.555 -6.344 2.005 1.00 90.75 84 ASP A O 1
ATOM 631 N N . ASP A 1 85 ? -1.210 -7.997 3.383 1.00 85.88 85 ASP A N 1
ATOM 632 C CA . ASP A 1 85 ? -0.342 -9.035 2.828 1.00 85.88 85 ASP A CA 1
ATOM 633 C C . ASP A 1 85 ? -0.824 -9.531 1.445 1.00 85.88 85 ASP A C 1
ATOM 635 O O . ASP A 1 85 ? -0.088 -10.247 0.769 1.00 85.88 85 ASP A O 1
ATOM 639 N N . ASP A 1 86 ? -2.056 -9.189 1.035 1.00 85.19 86 ASP A N 1
ATOM 640 C CA . ASP A 1 86 ? -2.646 -9.646 -0.233 1.00 85.19 86 ASP A CA 1
ATOM 641 C C . ASP A 1 86 ? -2.306 -8.725 -1.422 1.00 85.19 86 ASP A C 1
ATOM 643 O O . ASP A 1 86 ? -2.202 -9.198 -2.555 1.00 85.19 86 ASP A O 1
ATOM 647 N N . ASP A 1 87 ? -2.167 -7.417 -1.185 1.00 86.44 87 ASP A N 1
ATOM 648 C CA . ASP A 1 87 ? -2.010 -6.390 -2.226 1.00 86.44 87 ASP A CA 1
ATOM 649 C C . ASP A 1 87 ? -0.853 -5.404 -1.971 1.00 86.44 87 ASP A C 1
ATOM 651 O O . ASP A 1 87 ? -0.708 -4.426 -2.705 1.00 86.44 87 ASP A O 1
ATOM 655 N N . ASP A 1 88 ? -0.020 -5.650 -0.949 1.00 87.56 88 ASP A N 1
ATOM 656 C CA . ASP A 1 88 ? 1.073 -4.767 -0.502 1.00 87.56 88 ASP A CA 1
ATOM 657 C C . ASP A 1 88 ? 0.616 -3.312 -0.238 1.00 87.56 88 ASP A C 1
ATOM 659 O O . ASP A 1 88 ? 1.419 -2.370 -0.189 1.00 87.56 88 ASP A O 1
ATOM 663 N N . CYS A 1 89 ? -0.688 -3.096 -0.043 1.00 92.00 89 CYS A N 1
ATOM 664 C CA . CYS A 1 89 ? -1.242 -1.785 0.243 1.00 92.00 89 CYS A CA 1
ATOM 665 C C . CYS A 1 89 ? -1.158 -1.474 1.738 1.00 92.00 89 CYS A C 1
ATOM 667 O O . CYS A 1 89 ? -1.275 -2.342 2.599 1.00 92.00 89 CYS A O 1
ATOM 669 N N . THR A 1 90 ? -1.000 -0.196 2.074 1.00 93.00 90 THR A N 1
ATOM 670 C CA . THR A 1 90 ? -1.019 0.270 3.465 1.00 93.00 90 THR A CA 1
ATOM 671 C C . THR A 1 90 ? -2.405 0.788 3.824 1.00 93.00 90 THR A C 1
ATOM 673 O O . THR A 1 90 ? -2.986 1.570 3.074 1.00 93.00 90 THR A O 1
ATOM 676 N N . PHE A 1 91 ? -2.930 0.408 4.984 1.00 94.62 91 PHE A N 1
ATOM 677 C CA . PHE A 1 91 ? -4.195 0.923 5.499 1.00 94.62 91 PHE A CA 1
ATOM 678 C C . PHE A 1 91 ? -4.056 1.433 6.931 1.00 94.62 91 PHE A C 1
ATOM 680 O O . PHE A 1 91 ? -3.288 0.898 7.735 1.00 94.62 91 PHE A O 1
ATOM 687 N N . SER A 1 92 ? -4.826 2.473 7.247 1.00 94.44 92 SER A N 1
ATOM 688 C CA . SER A 1 92 ? -4.742 3.174 8.526 1.00 94.44 92 SER A CA 1
ATOM 689 C C . SER A 1 92 ? -6.072 3.127 9.269 1.00 94.44 92 SER A C 1
ATOM 691 O O . SER A 1 92 ? -7.147 3.183 8.668 1.00 94.44 92 SER A O 1
ATOM 693 N N . TYR A 1 93 ? -6.018 3.050 10.596 1.00 94.56 93 TYR A N 1
ATOM 694 C CA . TYR A 1 93 ? -7.204 3.124 11.448 1.00 94.56 93 TYR A CA 1
ATOM 695 C C . TYR A 1 93 ? -6.868 3.650 12.842 1.00 94.56 93 TYR A C 1
ATOM 697 O O . TYR A 1 93 ? -5.744 3.525 13.312 1.00 94.56 93 TYR A O 1
ATOM 705 N N . VAL A 1 94 ? -7.852 4.225 13.529 1.00 92.56 94 VAL A N 1
ATOM 706 C CA . VAL A 1 94 ? -7.722 4.699 14.911 1.00 92.56 94 VAL A CA 1
ATOM 707 C C . VAL A 1 94 ? -8.500 3.790 15.846 1.00 92.56 94 VAL A C 1
ATOM 709 O O . VAL A 1 94 ? -9.705 3.600 15.675 1.00 92.56 94 VAL A O 1
ATOM 712 N N . LEU A 1 95 ? -7.818 3.277 16.866 1.00 90.31 95 LEU A N 1
ATOM 713 C CA . LEU A 1 95 ? -8.389 2.478 17.939 1.00 90.31 95 LEU A CA 1
ATOM 714 C C . LEU A 1 95 ? -8.753 3.367 19.134 1.00 90.31 95 LEU A C 1
ATOM 716 O O . LEU A 1 95 ? -7.878 3.924 19.795 1.00 90.31 95 LEU A O 1
ATOM 720 N N . ASN A 1 96 ? -10.042 3.474 19.441 1.00 87.88 96 ASN A N 1
ATOM 721 C CA . ASN A 1 96 ? -10.550 4.156 20.627 1.00 87.88 96 ASN A CA 1
ATOM 722 C C . ASN A 1 96 ? -11.062 3.125 21.644 1.00 87.88 96 ASN A C 1
ATOM 724 O O . ASN A 1 96 ? -12.094 2.471 21.454 1.00 87.88 96 ASN A O 1
ATOM 728 N N . GLU A 1 97 ? -10.322 2.996 22.742 1.00 76.88 97 GLU A N 1
ATOM 729 C CA . GLU A 1 97 ? -10.667 2.154 23.885 1.00 76.88 97 GLU A CA 1
ATOM 730 C C . GLU A 1 97 ? -11.697 2.867 24.779 1.00 76.88 97 GLU A C 1
ATOM 732 O O . GLU A 1 97 ? -11.382 3.418 25.836 1.00 76.88 97 GLU A O 1
ATOM 737 N N . GLY A 1 98 ? -12.950 2.890 24.323 1.00 68.31 98 GLY A N 1
ATOM 738 C CA . GLY A 1 98 ? -14.083 3.368 25.114 1.00 68.31 98 GLY A CA 1
ATOM 739 C C . GLY A 1 98 ? -14.436 2.435 26.281 1.00 68.31 98 GLY A C 1
ATOM 740 O O . GLY A 1 98 ? -13.997 1.288 26.351 1.00 68.31 98 GLY A O 1
ATOM 741 N N . SER A 1 99 ? -15.285 2.913 27.195 1.00 58.84 99 SER A N 1
ATOM 742 C CA . SER A 1 99 ? -15.649 2.218 28.443 1.00 58.84 99 SER A CA 1
ATOM 743 C C . SER A 1 99 ? -16.453 0.923 28.248 1.00 58.84 99 SER A C 1
ATOM 745 O O . SER A 1 99 ? -16.445 0.069 29.131 1.00 58.84 99 SER A O 1
ATOM 747 N N . GLU A 1 100 ? -17.167 0.782 27.125 1.00 68.62 100 GLU A N 1
ATOM 748 C CA . GLU A 1 100 ? -18.137 -0.306 26.904 1.00 68.62 100 GLU A CA 1
ATOM 749 C C . GLU A 1 100 ? -17.766 -1.217 25.721 1.00 68.62 100 GLU A C 1
ATOM 751 O O . GLU A 1 100 ? -17.791 -2.441 25.848 1.00 68.62 100 GLU A O 1
ATOM 756 N N . LYS A 1 101 ? -17.366 -0.638 24.580 1.00 76.56 101 LYS A N 1
ATOM 757 C CA . LYS A 1 101 ? -16.854 -1.357 23.402 1.00 76.56 101 LYS A CA 1
ATOM 758 C C . LYS A 1 101 ? -15.737 -0.568 22.729 1.00 76.56 101 LYS A C 1
ATOM 760 O O . LYS A 1 101 ? -15.778 0.662 22.701 1.00 76.56 101 LYS A O 1
ATOM 765 N N . VAL A 1 102 ? -14.790 -1.290 22.133 1.00 86.00 102 VAL A N 1
ATOM 766 C CA . VAL A 1 102 ? -13.739 -0.700 21.297 1.00 86.00 102 VAL A CA 1
ATOM 767 C C . VAL A 1 102 ? -14.370 -0.137 20.026 1.00 86.00 102 VAL A C 1
ATOM 769 O O . VAL A 1 102 ? -15.097 -0.846 19.323 1.00 86.00 102 VAL A O 1
ATOM 772 N N . GLN A 1 103 ? -14.100 1.136 19.748 1.00 90.38 103 GLN A N 1
ATOM 773 C CA . GLN A 1 103 ? -14.488 1.798 18.506 1.00 90.38 103 GLN A CA 1
ATOM 774 C C . GLN A 1 103 ? -13.267 1.926 17.604 1.00 90.38 103 GLN A C 1
ATOM 776 O O . GLN A 1 103 ? -12.208 2.356 18.053 1.00 90.38 103 GLN A O 1
ATOM 781 N N . ILE A 1 104 ? -13.421 1.564 16.336 1.00 92.94 104 ILE A N 1
ATOM 782 C CA . ILE A 1 104 ? -12.355 1.620 15.341 1.00 92.94 104 ILE A CA 1
ATOM 783 C C . ILE A 1 104 ? -12.827 2.491 14.188 1.00 92.94 104 ILE A C 1
ATOM 785 O O . ILE A 1 104 ? -13.886 2.236 13.617 1.00 92.94 104 ILE A O 1
ATOM 789 N N . TYR A 1 105 ? -12.043 3.507 13.852 1.00 94.75 105 TYR A N 1
ATOM 790 C CA . TYR A 1 105 ? -12.277 4.373 12.700 1.00 94.75 105 TYR A CA 1
ATOM 791 C C . TYR A 1 105 ? -11.244 4.024 11.641 1.00 94.75 105 TYR A C 1
ATOM 793 O O . TYR A 1 105 ? -10.068 4.304 11.843 1.00 94.75 105 TYR A O 1
ATOM 801 N N . ALA A 1 106 ? -11.659 3.364 10.567 1.00 96.00 106 ALA A N 1
ATOM 802 C CA . ALA A 1 106 ? -10.762 2.863 9.532 1.00 96.00 106 ALA A CA 1
ATOM 803 C C . ALA A 1 106 ? -10.965 3.615 8.218 1.00 96.00 106 ALA A C 1
ATOM 805 O O . ALA A 1 106 ? -12.106 3.871 7.828 1.00 96.00 106 ALA A O 1
ATOM 806 N N . GLU A 1 107 ? -9.856 3.964 7.566 1.00 96.06 107 GLU A N 1
ATOM 807 C CA . GLU A 1 107 ? -9.857 4.661 6.278 1.00 96.06 107 GLU A CA 1
ATOM 808 C C . GLU A 1 107 ? -10.568 3.803 5.217 1.00 96.06 107 GLU A C 1
ATOM 810 O O . GLU A 1 107 ? -10.341 2.593 5.130 1.00 96.06 107 GLU A O 1
ATOM 815 N N . GLU A 1 108 ? -11.465 4.407 4.438 1.00 93.81 108 GLU A N 1
ATOM 816 C CA . GLU A 1 108 ? -12.247 3.704 3.413 1.00 93.81 108 GLU A CA 1
ATOM 817 C C . GLU A 1 108 ? -11.374 3.092 2.320 1.00 93.81 108 GLU A C 1
ATOM 819 O O . GLU A 1 108 ? -11.620 1.963 1.891 1.00 93.81 108 GLU A O 1
ATOM 824 N N . GLU A 1 109 ? -10.349 3.823 1.893 1.00 92.19 109 GLU A N 1
ATOM 825 C CA . GLU A 1 109 ? -9.454 3.425 0.816 1.00 92.19 109 GLU A CA 1
ATOM 826 C C . GLU A 1 109 ? -8.074 3.053 1.361 1.00 92.19 109 GLU A C 1
ATOM 828 O O . GLU A 1 109 ? -7.535 3.706 2.258 1.00 92.19 109 GLU A O 1
ATOM 833 N N . LYS A 1 110 ? -7.475 2.000 0.792 1.00 92.88 110 LYS A N 1
ATOM 834 C CA . LYS A 1 110 ? -6.079 1.651 1.069 1.00 92.88 110 LYS A CA 1
ATOM 835 C C . LYS A 1 110 ? -5.147 2.556 0.268 1.00 92.88 110 LYS A C 1
ATOM 837 O O . LYS A 1 110 ? -5.413 2.897 -0.884 1.00 92.88 110 LYS A O 1
ATOM 842 N N . ARG A 1 111 ? -3.984 2.860 0.835 1.00 91.25 111 ARG A N 1
ATOM 843 C CA . ARG A 1 111 ? -2.884 3.536 0.143 1.00 91.25 111 ARG A CA 1
ATOM 844 C C . ARG A 1 111 ? -1.984 2.488 -0.494 1.00 91.25 111 ARG A C 1
ATOM 846 O O . ARG A 1 111 ? -1.082 1.952 0.148 1.00 91.25 111 ARG A O 1
ATOM 853 N N . CYS A 1 112 ? -2.251 2.186 -1.757 1.00 89.75 112 CYS A N 1
ATOM 854 C CA . CYS A 1 112 ? -1.447 1.250 -2.532 1.00 89.75 112 CYS A CA 1
ATOM 855 C C . CYS A 1 112 ? -0.270 1.968 -3.211 1.00 89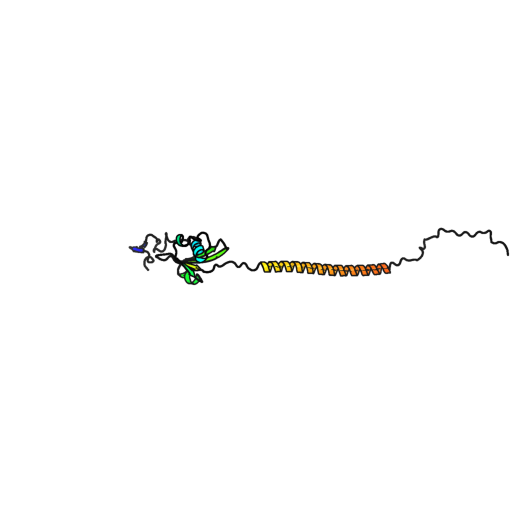.75 112 CYS A C 1
ATOM 857 O O . CYS A 1 112 ? -0.451 3.081 -3.727 1.00 89.75 112 CYS A O 1
ATOM 859 N N . PRO A 1 113 ? 0.931 1.362 -3.254 1.00 83.69 113 PRO A N 1
ATOM 860 C CA . PRO A 1 113 ? 1.974 1.837 -4.148 1.00 83.69 113 PRO A CA 1
ATOM 861 C C . PRO A 1 113 ? 1.424 1.809 -5.575 1.00 83.69 113 PRO A C 1
ATOM 863 O O . PRO A 1 113 ? 0.816 0.833 -6.010 1.00 83.69 113 PRO A O 1
ATOM 866 N N . ARG A 1 114 ? 1.579 2.913 -6.306 1.00 75.44 114 ARG A N 1
ATOM 867 C CA . ARG A 1 114 ? 1.099 2.965 -7.684 1.00 75.44 114 ARG A CA 1
ATOM 868 C C . ARG A 1 114 ? 1.884 1.963 -8.523 1.00 75.44 114 ARG A C 1
ATOM 870 O O . ARG A 1 114 ? 3.106 2.067 -8.623 1.00 75.44 114 ARG A O 1
ATOM 877 N N . GLU A 1 115 ? 1.176 1.066 -9.199 1.00 68.25 115 GLU A N 1
ATOM 878 C CA . GLU A 1 115 ? 1.717 0.305 -10.323 1.00 68.25 115 GLU A CA 1
ATOM 879 C C . GLU A 1 115 ? 1.918 1.260 -11.515 1.00 68.25 115 GLU A C 1
ATOM 881 O O . GLU A 1 115 ? 1.152 1.281 -12.479 1.00 68.25 115 GLU A O 1
ATOM 886 N N . GLU A 1 116 ? 2.900 2.161 -11.431 1.00 62.31 116 GLU A N 1
ATOM 887 C CA . GLU A 1 116 ? 3.101 3.162 -12.475 1.00 62.31 116 GLU A CA 1
ATOM 888 C C . GLU A 1 116 ? 3.679 2.515 -13.740 1.00 62.31 116 GLU A C 1
ATOM 890 O O . GLU A 1 116 ? 4.865 2.208 -13.830 1.00 62.31 116 GLU A O 1
ATOM 895 N N . GLY A 1 117 ? 2.816 2.336 -14.745 1.00 69.50 117 GLY A N 1
ATOM 896 C CA . GLY A 1 117 ? 3.106 2.579 -16.163 1.00 69.50 117 GLY A CA 1
ATOM 897 C C . GLY A 1 117 ? 4.303 1.865 -16.800 1.00 69.50 117 GLY A C 1
ATOM 898 O O . GLY A 1 117 ? 4.768 2.314 -17.850 1.00 69.50 117 GLY A O 1
ATOM 899 N N . TYR A 1 118 ? 4.801 0.767 -16.227 1.00 84.19 118 TYR A N 1
ATOM 900 C CA . TYR A 1 118 ? 6.002 0.077 -16.713 1.00 84.19 118 TYR A CA 1
ATOM 901 C C . TYR A 1 118 ? 5.889 -0.342 -18.186 1.00 84.19 118 TYR A C 1
ATOM 903 O O . TYR A 1 118 ? 6.881 -0.326 -18.912 1.00 84.19 118 TYR A O 1
ATOM 911 N N . LEU A 1 119 ? 4.674 -0.622 -18.667 1.00 87.62 119 LEU A N 1
ATOM 912 C CA . LEU A 1 119 ? 4.409 -0.926 -20.073 1.00 87.62 119 LEU A CA 1
ATOM 913 C C . LEU A 1 119 ? 4.867 0.192 -21.023 1.00 87.62 119 LEU A C 1
ATOM 915 O O . LEU A 1 119 ? 5.483 -0.100 -22.046 1.00 87.62 119 LEU A O 1
ATOM 919 N N . LEU A 1 120 ? 4.629 1.466 -20.690 1.00 89.69 120 LEU A N 1
ATOM 920 C CA . LEU A 1 120 ? 5.056 2.590 -21.532 1.00 89.69 120 LEU A CA 1
ATOM 921 C C . LEU A 1 120 ? 6.580 2.731 -21.555 1.00 89.69 120 LEU A C 1
ATOM 923 O O . LEU A 1 120 ? 7.155 2.978 -22.616 1.00 89.69 120 LEU A O 1
ATOM 927 N N . ILE A 1 121 ? 7.235 2.525 -20.409 1.00 92.31 121 ILE A N 1
ATOM 928 C CA . ILE A 1 121 ? 8.699 2.548 -20.303 1.00 92.31 121 ILE A CA 1
ATOM 929 C C . ILE A 1 121 ? 9.297 1.433 -21.166 1.00 92.31 121 ILE A C 1
ATOM 931 O O . ILE A 1 121 ? 10.193 1.689 -21.969 1.00 92.31 121 ILE A O 1
ATOM 935 N N . ILE A 1 122 ? 8.766 0.212 -21.061 1.00 94.94 122 ILE A N 1
ATOM 936 C CA . ILE A 1 122 ? 9.225 -0.944 -21.842 1.00 94.94 122 ILE A CA 1
ATOM 937 C C . ILE A 1 122 ? 9.072 -0.681 -23.344 1.00 94.94 122 ILE A C 1
ATOM 939 O O . ILE A 1 122 ? 10.029 -0.862 -24.098 1.00 94.94 122 ILE A O 1
ATOM 943 N N . ILE A 1 123 ? 7.901 -0.209 -23.784 1.00 96.12 123 ILE A N 1
ATOM 944 C CA . ILE A 1 123 ? 7.652 0.119 -25.195 1.00 96.12 123 ILE A CA 1
ATOM 945 C C . ILE A 1 123 ? 8.631 1.198 -25.677 1.00 96.12 123 ILE A C 1
ATOM 947 O O . ILE A 1 123 ? 9.226 1.053 -26.747 1.00 96.12 123 ILE A O 1
ATOM 951 N N . GLY A 1 124 ? 8.848 2.247 -24.879 1.00 96.88 124 GLY A N 1
ATOM 952 C CA . GLY A 1 124 ? 9.783 3.323 -25.203 1.00 96.88 124 GLY A CA 1
ATOM 953 C C . GLY A 1 124 ? 11.223 2.834 -25.374 1.00 96.88 124 GLY A C 1
ATOM 954 O O . GLY A 1 124 ? 11.883 3.189 -26.351 1.00 96.88 124 GLY A O 1
ATOM 955 N N . VAL A 1 125 ? 11.697 1.970 -24.473 1.00 97.69 125 VAL A N 1
ATOM 956 C CA . VAL A 1 125 ? 13.052 1.398 -24.538 1.00 97.69 125 VAL A CA 1
ATOM 957 C C . VAL A 1 125 ? 13.226 0.522 -25.779 1.00 97.69 125 VAL A C 1
ATOM 959 O O . VAL A 1 125 ? 14.214 0.675 -26.497 1.00 97.69 125 VAL A O 1
ATOM 962 N N . ILE A 1 126 ? 12.262 -0.356 -26.074 1.00 98.25 126 ILE A N 1
ATOM 963 C CA . ILE A 1 126 ? 12.318 -1.236 -27.251 1.00 98.25 126 ILE A CA 1
ATOM 964 C C . ILE A 1 126 ? 12.375 -0.405 -28.537 1.00 98.25 126 ILE A C 1
ATOM 966 O O . ILE A 1 126 ? 13.257 -0.622 -29.371 1.00 98.25 126 ILE A O 1
ATOM 970 N N . LEU A 1 127 ? 11.480 0.578 -28.683 1.00 98.31 127 LEU A N 1
ATOM 971 C CA . LEU A 1 127 ? 11.462 1.459 -29.853 1.00 98.31 127 LEU A CA 1
ATOM 972 C C .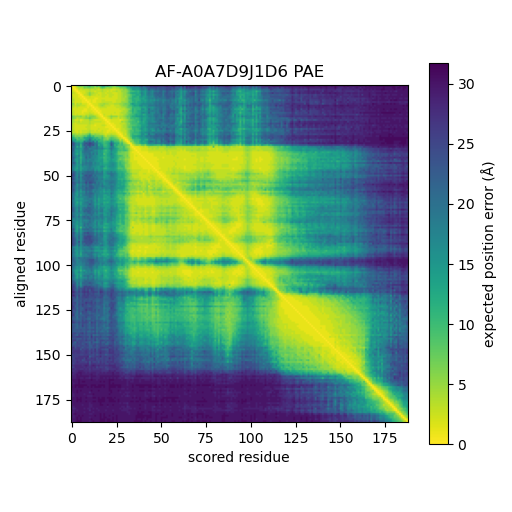 LEU A 1 127 ? 12.763 2.261 -29.983 1.00 98.31 127 LEU A C 1
ATOM 974 O O . LEU A 1 127 ? 13.284 2.398 -31.090 1.00 98.31 127 LEU A O 1
ATOM 978 N N . GLY A 1 128 ? 13.324 2.732 -28.866 1.00 98.38 128 GLY A N 1
ATOM 979 C CA . GLY A 1 128 ? 14.603 3.439 -28.840 1.00 98.38 128 GLY A CA 1
ATOM 980 C C . GLY A 1 128 ? 15.768 2.581 -29.339 1.00 98.38 128 GLY A C 1
ATOM 981 O O . GLY A 1 128 ? 16.520 3.012 -30.212 1.00 98.38 128 GLY A O 1
ATOM 982 N N . ILE A 1 129 ? 15.892 1.345 -28.847 1.00 98.56 129 ILE A N 1
ATOM 983 C CA . ILE A 1 129 ? 16.955 0.416 -29.267 1.00 98.56 129 ILE A CA 1
ATOM 984 C C . ILE A 1 129 ? 16.831 0.087 -30.759 1.00 98.56 129 ILE A C 1
ATOM 986 O O . ILE A 1 129 ? 17.829 0.128 -31.483 1.00 98.56 129 ILE A O 1
ATOM 990 N N . VAL A 1 130 ? 15.614 -0.191 -31.238 1.00 98.50 130 VAL A N 1
ATOM 991 C CA . VAL A 1 130 ? 15.359 -0.478 -32.658 1.00 98.50 130 VAL A CA 1
ATOM 992 C C . VAL A 1 130 ? 15.717 0.725 -33.534 1.00 98.50 130 VAL A C 1
ATOM 994 O O . VAL A 1 130 ? 16.374 0.553 -34.561 1.00 98.50 130 VAL A O 1
ATOM 997 N N . ALA A 1 131 ? 15.351 1.942 -33.124 1.00 98.25 131 ALA A N 1
ATOM 998 C CA . ALA A 1 131 ? 15.672 3.162 -33.861 1.00 98.25 131 ALA A CA 1
ATOM 999 C C . ALA A 1 131 ? 17.186 3.420 -33.932 1.00 98.25 131 ALA A C 1
ATOM 1001 O O . ALA A 1 131 ? 17.704 3.741 -35.003 1.00 98.25 131 ALA A O 1
ATOM 1002 N N . ILE A 1 132 ? 17.910 3.228 -32.823 1.00 98.50 132 ILE A N 1
ATOM 1003 C CA . ILE A 1 132 ? 19.374 3.357 -32.786 1.00 98.50 132 ILE A CA 1
ATOM 1004 C C . ILE A 1 132 ? 20.023 2.312 -33.700 1.00 98.50 132 ILE A C 1
ATOM 1006 O O . ILE A 1 132 ? 20.886 2.652 -34.510 1.00 98.50 132 ILE A O 1
ATOM 1010 N N . GLY A 1 133 ? 19.580 1.054 -33.623 1.00 98.31 133 GLY A N 1
ATOM 1011 C CA . GLY A 1 133 ? 20.058 -0.014 -34.502 1.00 98.31 133 GLY A CA 1
ATOM 1012 C C . GLY A 1 133 ? 19.827 0.303 -35.981 1.00 98.31 133 GLY A C 1
ATOM 1013 O O . GLY A 1 133 ? 20.748 0.193 -36.789 1.00 98.31 133 GLY A O 1
ATOM 1014 N N . ALA A 1 134 ? 18.630 0.777 -36.336 1.00 98.12 134 ALA A N 1
ATOM 1015 C CA . ALA A 1 134 ? 18.308 1.194 -37.698 1.00 98.12 134 ALA A CA 1
ATOM 1016 C C . ALA A 1 134 ? 19.187 2.364 -38.167 1.00 98.12 134 ALA A C 1
ATOM 1018 O O . ALA A 1 134 ? 19.709 2.323 -39.279 1.00 98.12 134 ALA A O 1
ATOM 1019 N N . ALA A 1 135 ? 19.415 3.374 -37.323 1.00 97.94 135 ALA A N 1
ATOM 1020 C CA . ALA A 1 135 ? 20.284 4.503 -37.649 1.00 97.94 135 ALA A CA 1
ATOM 1021 C C . ALA A 1 135 ? 21.732 4.058 -37.913 1.00 97.94 135 ALA A C 1
ATOM 1023 O O . ALA A 1 135 ? 22.329 4.472 -38.907 1.00 97.94 135 ALA A O 1
ATOM 1024 N N . LEU A 1 136 ? 22.281 3.166 -37.081 1.00 97.94 136 LEU A N 1
ATOM 1025 C CA . LEU A 1 136 ? 23.622 2.607 -37.281 1.00 97.94 136 LEU A CA 1
ATOM 1026 C C . LEU A 1 136 ? 23.717 1.798 -38.580 1.00 97.94 136 LEU A C 1
ATOM 1028 O O . LEU A 1 136 ? 24.687 1.953 -39.321 1.00 97.94 136 LEU A O 1
ATOM 1032 N N . LEU A 1 137 ? 22.700 0.989 -38.898 1.00 97.62 137 LEU A N 1
ATOM 1033 C CA . LEU A 1 137 ? 22.641 0.244 -40.158 1.00 97.62 137 LEU A CA 1
ATOM 1034 C C . LEU A 1 137 ? 22.546 1.172 -41.373 1.00 97.62 137 LEU A C 1
ATOM 1036 O O . LEU A 1 137 ? 23.213 0.923 -42.376 1.00 97.62 137 LEU A O 1
ATOM 1040 N N . LEU A 1 138 ? 21.762 2.250 -41.290 1.00 97.50 138 LEU A N 1
ATOM 1041 C CA . LEU A 1 138 ? 21.665 3.253 -42.351 1.00 97.50 138 LEU A CA 1
ATOM 1042 C C . LEU A 1 138 ? 23.001 3.969 -42.558 1.00 97.50 138 LEU A C 1
ATOM 1044 O O . LEU A 1 138 ? 23.458 4.074 -43.694 1.00 97.50 138 LEU A O 1
ATOM 1048 N N . ILE A 1 139 ? 23.663 4.404 -41.483 1.00 97.62 139 ILE A N 1
ATOM 1049 C CA . ILE A 1 139 ? 24.988 5.035 -41.555 1.00 97.62 139 ILE A CA 1
ATOM 1050 C C . ILE A 1 139 ? 26.001 4.068 -42.170 1.00 97.62 139 ILE A C 1
ATOM 1052 O O . ILE A 1 139 ? 26.697 4.431 -43.117 1.00 97.62 139 ILE A O 1
ATOM 1056 N N . TRP A 1 140 ? 26.053 2.824 -41.689 1.00 97.56 140 TRP A N 1
ATOM 1057 C CA . TRP A 1 140 ? 26.932 1.799 -42.245 1.00 97.56 140 TRP A CA 1
ATOM 1058 C C . TRP A 1 140 ? 26.654 1.560 -43.733 1.00 97.56 140 TRP A C 1
ATOM 1060 O O . TRP A 1 140 ? 27.584 1.560 -44.538 1.00 97.56 140 TRP A O 1
ATOM 1070 N N . LYS A 1 141 ? 25.380 1.439 -44.129 1.00 97.38 141 LYS A N 1
ATOM 1071 C CA . LYS A 1 141 ? 24.985 1.241 -45.529 1.00 97.38 141 LYS A CA 1
ATOM 1072 C C . LYS A 1 141 ? 25.380 2.430 -46.404 1.00 97.38 141 LYS A C 1
ATOM 1074 O O . LYS A 1 141 ? 25.850 2.215 -47.521 1.00 97.38 141 LYS A O 1
ATOM 1079 N N . LEU A 1 142 ? 25.221 3.661 -45.918 1.00 96.56 142 LEU A N 1
ATOM 1080 C CA . LEU A 1 142 ? 25.638 4.874 -46.627 1.00 96.56 142 LEU A CA 1
ATOM 1081 C C . LEU A 1 142 ? 27.157 4.912 -46.815 1.00 96.56 142 LEU A C 1
ATOM 1083 O O . LEU A 1 142 ? 27.619 5.098 -47.941 1.00 96.56 142 LEU A O 1
ATOM 1087 N N . LEU A 1 143 ? 27.928 4.675 -45.750 1.00 95.62 143 LEU A N 1
ATOM 1088 C CA . LEU A 1 143 ? 29.392 4.624 -45.814 1.00 95.62 143 LEU A CA 1
ATOM 1089 C C . LEU A 1 143 ? 29.874 3.531 -46.774 1.00 95.62 143 LEU A C 1
ATOM 1091 O O . LEU A 1 143 ? 30.693 3.812 -47.649 1.00 95.62 143 LEU A O 1
ATOM 1095 N N . ALA A 1 144 ? 29.311 2.324 -46.676 1.00 95.50 144 ALA A N 1
ATOM 1096 C CA . ALA A 1 144 ? 29.623 1.217 -47.573 1.00 95.50 144 ALA A CA 1
ATOM 1097 C C . ALA A 1 144 ? 29.304 1.567 -49.033 1.00 95.50 144 ALA A C 1
ATOM 1099 O O . ALA A 1 144 ? 30.129 1.340 -49.908 1.00 95.50 144 ALA A O 1
ATOM 1100 N N . THR A 1 145 ? 28.151 2.187 -49.303 1.00 94.94 145 THR A N 1
ATOM 1101 C CA . THR A 1 145 ? 27.759 2.584 -50.668 1.00 94.94 145 THR A CA 1
ATOM 1102 C C . THR A 1 145 ? 28.689 3.657 -51.242 1.00 94.94 145 THR A C 1
ATOM 1104 O O . THR A 1 145 ? 29.004 3.635 -52.431 1.00 94.94 145 THR A O 1
ATOM 1107 N N . ILE A 1 146 ? 29.145 4.607 -50.420 1.00 95.25 146 ILE A N 1
ATOM 1108 C CA . ILE A 1 146 ? 30.109 5.631 -50.848 1.00 95.25 146 ILE A CA 1
ATOM 1109 C C . ILE A 1 146 ? 31.461 4.992 -51.163 1.00 95.25 146 ILE A C 1
ATOM 1111 O O . ILE A 1 146 ? 32.065 5.329 -52.181 1.00 95.25 146 ILE A O 1
ATOM 1115 N N . GLN A 1 147 ? 31.942 4.094 -50.302 1.00 92.44 147 GLN A N 1
ATOM 1116 C CA . GLN A 1 147 ? 33.215 3.416 -50.515 1.00 92.44 147 GLN A CA 1
ATOM 1117 C C . GLN A 1 147 ? 33.166 2.527 -51.758 1.00 92.44 147 GLN A C 1
ATOM 1119 O O . GLN A 1 147 ? 34.041 2.648 -52.607 1.00 92.44 147 GLN A O 1
ATOM 1124 N N . ASP A 1 148 ? 32.102 1.746 -51.925 1.00 92.38 148 ASP A N 1
ATOM 1125 C CA . ASP A 1 148 ? 31.880 0.906 -53.102 1.00 92.38 148 ASP A CA 1
ATOM 1126 C C . ASP A 1 148 ? 31.872 1.739 -54.397 1.00 92.38 148 ASP A C 1
ATOM 1128 O O . ASP A 1 148 ? 32.605 1.448 -55.338 1.00 92.38 148 ASP A O 1
ATOM 1132 N N . ARG A 1 149 ? 31.165 2.882 -54.416 1.00 92.75 149 ARG A N 1
ATOM 1133 C CA . ARG A 1 149 ? 31.195 3.816 -55.560 1.00 92.75 149 ARG A CA 1
ATOM 1134 C C . ARG A 1 149 ? 32.581 4.404 -55.829 1.00 92.75 149 ARG A C 1
ATOM 1136 O O . ARG A 1 149 ? 32.931 4.621 -56.988 1.00 92.75 149 ARG A O 1
ATOM 1143 N N . ARG A 1 150 ? 33.354 4.714 -54.783 1.00 93.56 150 ARG A N 1
ATOM 1144 C CA . ARG A 1 150 ? 34.717 5.254 -54.921 1.00 93.56 150 ARG A CA 1
ATOM 1145 C C . ARG A 1 150 ? 35.670 4.215 -55.499 1.00 93.56 150 ARG A C 1
ATOM 1147 O O . ARG A 1 150 ? 36.413 4.546 -56.421 1.00 93.56 150 ARG A O 1
ATOM 1154 N N . GLU A 1 151 ? 35.627 2.990 -54.987 1.00 92.62 151 GLU A N 1
ATOM 1155 C CA . GLU A 1 151 ? 36.450 1.887 -55.489 1.00 92.62 151 GLU A CA 1
ATOM 1156 C C . GLU A 1 151 ? 36.047 1.509 -56.916 1.00 92.62 151 GLU A C 1
ATOM 1158 O O . GLU A 1 151 ? 36.916 1.340 -57.766 1.00 92.62 151 GLU A O 1
ATOM 1163 N N . PHE A 1 152 ? 34.749 1.493 -57.230 1.00 90.69 152 PHE A N 1
ATOM 1164 C CA . PHE A 1 152 ? 34.268 1.247 -58.589 1.00 90.69 152 PHE A CA 1
ATOM 1165 C C . PHE A 1 152 ? 34.787 2.294 -59.587 1.00 90.69 152 PHE A C 1
ATOM 1167 O O . PHE A 1 152 ? 35.344 1.944 -60.625 1.00 90.69 152 PHE A O 1
ATOM 1174 N N . ALA A 1 153 ? 34.695 3.586 -59.249 1.00 90.69 153 ALA A N 1
ATOM 1175 C CA . ALA A 1 153 ? 35.217 4.656 -60.102 1.00 90.69 153 ALA A CA 1
ATOM 1176 C C . ALA A 1 153 ? 36.747 4.596 -60.265 1.00 90.69 153 ALA A C 1
ATOM 1178 O O . ALA A 1 153 ? 37.282 4.990 -61.302 1.00 90.69 153 ALA A O 1
ATOM 1179 N N . LYS A 1 154 ? 37.469 4.126 -59.241 1.00 89.56 154 LYS A N 1
ATOM 1180 C CA . LYS A 1 154 ? 38.913 3.884 -59.321 1.00 89.56 154 LYS A CA 1
ATOM 1181 C C . LYS A 1 154 ? 39.219 2.708 -60.252 1.00 89.56 154 LYS A C 1
ATOM 1183 O O . LYS A 1 154 ? 40.067 2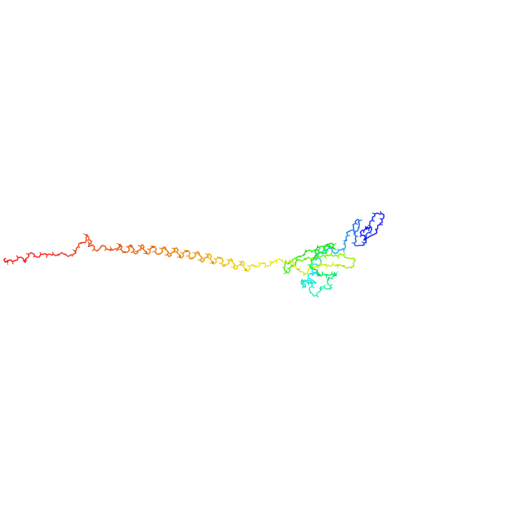.851 -61.128 1.00 89.56 154 LYS A O 1
ATOM 1188 N N . PHE A 1 155 ? 38.486 1.605 -60.118 1.00 88.31 155 PHE A N 1
ATOM 1189 C CA . PHE A 1 155 ? 38.624 0.422 -60.962 1.00 88.31 155 PHE A CA 1
ATOM 1190 C C . PHE A 1 155 ? 38.355 0.727 -62.444 1.00 88.31 155 PHE A C 1
ATOM 1192 O O . PHE A 1 155 ? 39.152 0.341 -63.294 1.00 88.31 155 PHE A O 1
ATOM 1199 N N . GLU A 1 156 ? 37.298 1.479 -62.773 1.00 87.19 156 GLU A N 1
ATOM 1200 C CA . GLU A 1 156 ? 37.021 1.883 -64.163 1.00 87.19 156 GLU A CA 1
ATOM 1201 C C . GLU A 1 156 ? 38.162 2.713 -64.771 1.00 87.19 156 GLU A C 1
ATOM 1203 O O . GLU A 1 156 ? 38.514 2.526 -65.938 1.00 87.19 156 GLU A O 1
ATOM 1208 N N . ARG A 1 157 ? 38.780 3.609 -63.987 1.00 85.06 157 ARG A N 1
ATOM 1209 C CA . ARG A 1 157 ? 39.951 4.383 -64.434 1.00 85.06 157 ARG A CA 1
ATOM 1210 C C . ARG A 1 157 ? 41.149 3.479 -64.691 1.00 85.06 157 ARG A C 1
ATOM 1212 O O . ARG A 1 157 ? 41.770 3.607 -65.742 1.00 85.06 157 ARG A O 1
ATOM 1219 N N . GLU A 1 158 ? 41.444 2.565 -63.767 1.00 86.19 158 GLU A N 1
ATOM 1220 C CA . GLU A 1 158 ? 42.536 1.599 -63.914 1.00 86.19 158 GLU A CA 1
ATOM 1221 C C . GLU A 1 158 ? 42.325 0.699 -65.141 1.00 86.19 158 GLU A C 1
ATOM 1223 O O . GLU A 1 158 ? 43.262 0.499 -65.910 1.00 86.19 158 GLU A O 1
ATOM 1228 N N . GLN A 1 159 ? 41.094 0.240 -65.396 1.00 81.88 159 GLN A N 1
ATOM 1229 C CA . GLN A 1 159 ? 40.755 -0.565 -66.572 1.00 81.88 159 GLN A CA 1
ATOM 1230 C C . GLN A 1 159 ? 40.937 0.214 -67.887 1.00 81.88 159 GLN A C 1
ATOM 1232 O O . GLN A 1 159 ? 41.446 -0.339 -68.861 1.00 81.88 159 GLN A O 1
ATOM 1237 N N . GLN A 1 160 ? 40.564 1.499 -67.933 1.00 79.44 160 GLN A N 1
ATOM 1238 C CA . GLN A 1 160 ? 40.758 2.340 -69.122 1.00 79.44 160 GLN A CA 1
ATOM 1239 C C . GLN A 1 160 ? 42.232 2.664 -69.391 1.00 79.44 160 GLN A C 1
ATOM 1241 O O . GLN A 1 160 ? 42.624 2.768 -70.554 1.00 79.44 160 GLN A O 1
ATOM 1246 N N . THR A 1 161 ? 43.050 2.824 -68.346 1.00 71.94 161 THR A N 1
ATOM 1247 C CA . THR A 1 161 ? 44.498 3.038 -68.490 1.00 71.94 161 THR A CA 1
ATOM 1248 C C . THR A 1 161 ? 45.262 1.742 -68.734 1.00 71.94 161 THR A C 1
ATOM 1250 O O . THR A 1 161 ? 46.319 1.777 -69.355 1.00 71.94 161 THR A O 1
ATOM 1253 N N . ALA A 1 162 ? 44.715 0.593 -68.328 1.00 68.44 162 ALA A N 1
ATOM 1254 C CA . ALA A 1 162 ? 45.224 -0.738 -68.646 1.00 68.44 162 ALA A CA 1
ATOM 1255 C C . ALA A 1 162 ? 44.890 -1.150 -70.093 1.00 68.44 162 ALA A C 1
ATOM 1257 O O . ALA A 1 162 ? 44.519 -2.293 -70.369 1.00 68.44 162 ALA A O 1
ATOM 1258 N N . ARG A 1 163 ? 45.034 -0.221 -71.050 1.00 58.84 163 ARG A N 1
ATOM 1259 C CA . ARG A 1 163 ? 45.188 -0.611 -72.449 1.00 58.84 163 ARG A CA 1
ATOM 1260 C C . ARG A 1 163 ? 46.501 -1.373 -72.547 1.00 58.84 163 ARG A C 1
ATOM 1262 O O . ARG A 1 163 ? 47.565 -0.801 -72.339 1.00 58.84 163 ARG A O 1
ATOM 1269 N N . TRP A 1 164 ? 46.402 -2.666 -72.831 1.00 61.06 164 TRP A N 1
ATOM 1270 C CA . TRP A 1 164 ? 47.537 -3.484 -73.228 1.00 61.06 164 TRP A CA 1
ATOM 1271 C C . TRP A 1 164 ? 48.255 -2.775 -74.369 1.00 61.06 164 TRP A C 1
ATOM 1273 O O . TRP A 1 164 ? 47.641 -2.476 -75.395 1.00 61.06 164 TRP A O 1
ATOM 1283 N N . ASP A 1 165 ? 49.531 -2.472 -74.162 1.00 55.59 165 ASP A N 1
ATOM 1284 C CA . ASP A 1 165 ? 50.409 -2.009 -75.222 1.00 55.59 165 ASP A CA 1
ATOM 1285 C C . ASP A 1 165 ? 50.424 -3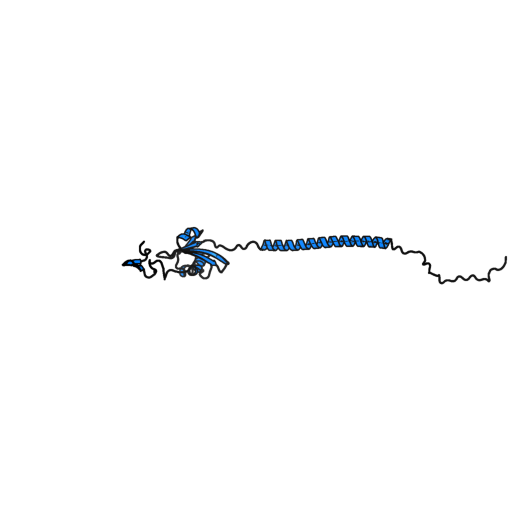.112 -76.295 1.00 55.59 165 ASP A C 1
ATOM 1287 O O . ASP A 1 165 ? 51.050 -4.156 -76.131 1.00 55.59 165 ASP A O 1
ATOM 1291 N N . THR A 1 166 ? 49.670 -2.929 -77.383 1.00 57.22 166 THR A N 1
ATOM 1292 C CA . THR A 1 166 ? 49.737 -3.773 -78.590 1.00 57.22 166 THR A CA 1
ATOM 1293 C C . THR A 1 166 ? 50.961 -3.420 -79.436 1.00 57.22 166 THR A C 1
ATOM 1295 O O . THR A 1 166 ? 50.957 -3.597 -80.652 1.00 57.22 166 THR A O 1
ATOM 1298 N N . SER A 1 167 ? 51.999 -2.858 -78.820 1.00 60.66 167 SER A N 1
ATOM 1299 C CA . SER A 1 167 ? 53.318 -2.781 -79.419 1.00 60.66 167 SER A CA 1
ATOM 1300 C C . SER A 1 167 ? 53.911 -4.192 -79.381 1.00 60.66 167 SER A C 1
ATOM 1302 O O . SER A 1 167 ? 53.991 -4.820 -78.325 1.00 60.66 167 SER A O 1
ATOM 1304 N N . GLU A 1 168 ? 54.249 -4.744 -80.552 1.00 62.38 168 GLU A N 1
ATOM 1305 C CA . GLU A 1 168 ? 54.949 -6.029 -80.636 1.00 62.38 168 GLU A CA 1
ATOM 1306 C C . GLU A 1 168 ? 56.142 -6.008 -79.677 1.00 62.38 168 GLU A C 1
ATOM 1308 O O . GLU A 1 168 ? 56.952 -5.078 -79.693 1.00 62.38 168 GLU A O 1
ATOM 1313 N N . ASN A 1 169 ? 56.222 -7.018 -78.809 1.00 62.56 169 ASN A N 1
ATOM 1314 C CA . ASN A 1 169 ? 57.282 -7.122 -77.818 1.00 62.56 169 ASN A CA 1
ATOM 1315 C C . ASN A 1 169 ? 58.650 -7.003 -78.528 1.00 62.56 169 ASN A C 1
ATOM 1317 O O . ASN A 1 169 ? 58.955 -7.858 -79.361 1.00 62.56 169 ASN A O 1
ATOM 1321 N N . PRO A 1 170 ? 59.502 -6.012 -78.202 1.00 64.06 170 PRO A N 1
ATOM 1322 C CA . PRO A 1 170 ? 60.761 -5.766 -78.915 1.00 64.06 170 PRO A CA 1
ATOM 1323 C C . PRO A 1 170 ? 61.784 -6.909 -78.786 1.00 64.06 170 PRO A C 1
ATOM 1325 O O . PRO A 1 170 ? 62.802 -6.916 -79.475 1.00 64.06 170 PRO A O 1
ATOM 1328 N N . ILE A 1 171 ? 61.526 -7.884 -77.909 1.00 64.75 171 ILE A N 1
ATOM 1329 C CA . ILE A 1 171 ? 62.337 -9.092 -77.720 1.00 64.75 171 ILE A CA 1
ATOM 1330 C C . ILE A 1 171 ? 61.788 -10.289 -78.528 1.00 64.75 171 ILE A C 1
ATOM 1332 O O . ILE A 1 171 ? 62.426 -11.342 -78.592 1.00 64.75 171 ILE A O 1
ATOM 1336 N N . PHE A 1 172 ? 60.604 -10.167 -79.138 1.00 71.69 172 PHE A N 1
ATOM 1337 C CA . PHE A 1 172 ? 59.987 -11.239 -79.913 1.00 71.69 172 PHE A CA 1
ATOM 1338 C C . PHE A 1 172 ? 60.726 -11.435 -81.240 1.00 71.69 172 PHE A C 1
ATOM 1340 O O . PHE A 1 172 ? 60.867 -10.515 -82.042 1.00 71.69 172 PHE A O 1
ATOM 1347 N N . LYS A 1 173 ? 61.198 -12.660 -81.485 1.00 64.62 173 LYS A N 1
ATOM 1348 C CA . LYS A 1 173 ? 61.817 -13.059 -82.752 1.00 64.62 173 LYS A CA 1
ATOM 1349 C C . LYS A 1 173 ? 60.908 -14.055 -83.456 1.00 64.62 173 LYS A C 1
ATOM 1351 O O . LYS A 1 173 ? 60.600 -15.107 -82.902 1.00 64.62 173 LYS A O 1
ATOM 1356 N N . GLN A 1 174 ? 60.497 -13.735 -84.679 1.00 73.25 174 GLN A N 1
ATOM 1357 C CA . GLN A 1 174 ? 59.660 -14.615 -85.488 1.00 73.25 174 GLN A CA 1
ATOM 1358 C C . GLN A 1 174 ? 60.423 -15.909 -85.827 1.00 73.25 174 GLN A C 1
ATOM 1360 O O . GLN A 1 174 ? 61.541 -15.865 -86.336 1.00 73.25 174 GLN A O 1
ATOM 1365 N N . ALA A 1 175 ? 59.825 -17.071 -85.556 1.00 65.25 175 ALA A N 1
ATOM 1366 C CA . ALA A 1 175 ? 60.435 -18.390 -85.771 1.00 65.25 175 ALA A CA 1
ATOM 1367 C C . ALA A 1 175 ? 60.362 -18.866 -87.240 1.00 65.25 175 ALA A C 1
ATOM 1369 O O . ALA A 1 175 ? 60.242 -20.059 -87.514 1.00 65.25 175 ALA A O 1
ATOM 1370 N N . THR A 1 176 ? 60.393 -17.942 -88.200 1.00 70.25 176 THR A N 1
ATOM 1371 C CA . THR A 1 176 ? 60.315 -18.250 -89.632 1.00 70.25 176 THR A CA 1
ATOM 1372 C C . THR A 1 176 ? 61.486 -17.588 -90.341 1.00 70.25 176 THR A C 1
ATOM 1374 O O . THR A 1 176 ? 61.529 -16.372 -90.495 1.00 70.25 176 THR A O 1
ATOM 1377 N N . THR A 1 177 ? 62.463 -18.388 -90.761 1.00 68.12 177 THR A N 1
ATOM 1378 C CA . THR A 1 177 ? 63.612 -17.910 -91.533 1.00 68.12 177 THR A CA 1
ATOM 1379 C C . THR A 1 177 ? 63.292 -17.994 -93.021 1.00 68.12 177 THR A C 1
ATOM 1381 O O . THR A 1 177 ? 63.263 -19.086 -93.590 1.00 68.12 177 THR A O 1
ATOM 1384 N N . THR A 1 178 ? 63.059 -16.855 -93.669 1.00 69.69 178 THR A N 1
ATOM 1385 C CA . THR A 1 178 ? 62.923 -16.798 -95.129 1.00 69.69 178 THR A CA 1
ATOM 1386 C C . THR A 1 178 ? 64.313 -16.856 -95.757 1.00 69.69 178 THR A C 1
ATOM 1388 O O . THR A 1 178 ? 65.082 -15.901 -95.670 1.00 69.69 178 THR A O 1
ATOM 1391 N N . PHE A 1 179 ? 64.656 -17.985 -96.374 1.00 67.88 179 PHE A N 1
ATOM 1392 C CA . PHE A 1 179 ? 65.920 -18.163 -97.087 1.00 67.88 179 PHE A CA 1
ATOM 1393 C C . PHE A 1 179 ? 65.728 -17.842 -98.576 1.00 67.88 179 PHE A C 1
ATOM 1395 O O . PHE A 1 179 ? 64.927 -18.479 -99.258 1.00 67.88 179 PHE A O 1
ATOM 1402 N N . GLN A 1 180 ? 66.449 -16.839 -99.082 1.00 63.94 180 GLN A N 1
ATOM 1403 C CA . GLN A 1 180 ? 66.497 -16.508 -100.509 1.00 63.94 180 GLN A CA 1
ATOM 1404 C C . GLN A 1 180 ? 67.397 -17.518 -101.225 1.00 63.94 180 GLN A C 1
ATOM 1406 O O . GLN A 1 180 ? 68.577 -17.636 -100.900 1.00 63.94 180 GLN A O 1
ATOM 1411 N N . ASN A 1 181 ? 66.843 -18.254 -102.189 1.00 61.72 181 ASN A N 1
ATOM 1412 C CA . ASN A 1 181 ? 67.578 -19.273 -102.929 1.00 61.72 181 ASN A CA 1
ATOM 1413 C C . ASN A 1 181 ? 68.507 -18.629 -103.990 1.00 61.72 181 ASN A C 1
ATOM 1415 O O . ASN A 1 181 ? 67.994 -18.059 -104.956 1.00 61.72 181 ASN A O 1
ATOM 1419 N N . PRO A 1 182 ? 69.847 -18.756 -103.889 1.00 62.06 182 PRO A N 1
ATOM 1420 C CA . PRO A 1 182 ? 70.781 -18.098 -104.809 1.00 62.06 182 PRO A CA 1
ATOM 1421 C C . PRO A 1 182 ? 70.777 -18.636 -106.250 1.00 62.06 182 PRO A C 1
ATOM 1423 O O . PRO A 1 182 ? 71.473 -18.084 -107.098 1.00 62.06 182 PRO A O 1
ATOM 1426 N N . THR A 1 183 ? 70.043 -19.711 -106.566 1.00 59.56 183 THR A N 1
ATOM 1427 C CA . THR A 1 183 ? 70.124 -20.349 -107.897 1.00 59.56 183 THR A CA 1
ATOM 1428 C C . THR A 1 183 ? 69.268 -19.702 -108.993 1.00 59.56 183 THR A C 1
ATOM 1430 O O . THR A 1 183 ? 69.412 -20.087 -110.149 1.00 59.56 183 THR A O 1
ATOM 1433 N N . TYR A 1 184 ? 68.416 -18.715 -108.687 1.00 58.84 184 TYR A N 1
ATOM 1434 C CA . TYR A 1 184 ? 67.447 -18.160 -109.654 1.00 58.84 184 TYR A CA 1
ATOM 1435 C C . TYR A 1 184 ? 67.695 -16.696 -110.069 1.00 58.84 184 TYR A C 1
ATOM 1437 O O . TYR A 1 184 ? 66.775 -16.000 -110.483 1.00 58.84 184 TYR A O 1
ATOM 1445 N N . GLY A 1 185 ? 68.947 -16.229 -110.029 1.00 57.94 185 GLY A N 1
ATOM 1446 C CA . GLY A 1 185 ? 69.383 -14.975 -110.667 1.00 57.94 185 GLY A CA 1
ATOM 1447 C C . GLY A 1 185 ? 69.987 -15.201 -112.059 1.00 57.94 185 GLY A C 1
ATOM 1448 O O . GLY A 1 185 ? 71.107 -14.775 -112.324 1.00 57.94 185 GLY A O 1
ATOM 1449 N N . GLY A 1 186 ? 69.309 -15.965 -112.919 1.00 51.38 186 GLY A N 1
ATOM 1450 C CA . GLY A 1 186 ? 69.801 -16.340 -114.246 1.00 51.38 186 GLY A CA 1
ATOM 1451 C C . GLY A 1 186 ? 69.315 -15.414 -115.365 1.00 51.38 186 GLY A C 1
ATOM 1452 O O . GLY A 1 186 ? 68.159 -15.504 -115.750 1.00 51.38 186 GLY A O 1
ATOM 1453 N N . LYS A 1 187 ? 70.252 -14.614 -115.900 1.00 46.84 187 LYS A N 1
ATOM 1454 C CA . LYS A 1 187 ? 70.362 -14.029 -117.258 1.00 46.84 187 LYS A CA 1
ATOM 1455 C C . LYS A 1 187 ? 69.147 -13.332 -117.901 1.00 46.84 187 LYS A C 1
ATOM 1457 O O . LYS A 1 187 ? 68.218 -13.976 -118.379 1.00 46.84 187 LYS A O 1
ATOM 1462 N N . GLY A 1 188 ? 69.333 -12.029 -118.110 1.00 45.56 188 GLY A N 1
ATOM 1463 C CA . GLY A 1 188 ? 68.782 -11.210 -119.190 1.00 45.56 188 GLY A CA 1
ATOM 1464 C C . GLY A 1 188 ? 69.672 -9.993 -119.361 1.00 45.56 188 GLY A C 1
ATOM 1465 O O . GLY A 1 188 ? 69.640 -9.160 -118.434 1.00 45.56 188 GLY A O 1
#

Solvent-accessible surface area (backbone atoms only — not comparable to full-atom values): 11346 Å² total; per-residue (Å²): 119,68,26,70,74,41,36,48,77,54,97,90,41,42,50,44,42,100,49,33,35,62,81,39,25,76,39,55,88,67,57,86,87,43,60,75,78,45,46,52,46,49,33,19,70,71,70,65,34,69,92,35,55,97,43,41,82,82,74,39,88,55,52,76,42,80,33,90,58,43,77,88,42,44,92,63,36,50,74,32,77,47,71,40,92,88,73,72,19,36,41,44,28,23,46,21,86,51,97,88,56,39,37,32,39,29,35,68,65,65,56,54,76,76,87,70,62,57,67,59,56,52,52,51,51,53,54,50,53,52,50,52,52,50,50,52,52,51,51,51,51,50,54,50,52,52,50,50,53,52,52,49,58,50,49,55,51,52,55,67,67,60,60,75,77,84,64,78,60,91,83,70,74,80,96,67,84,88,77,82,72,84,82,75,82,74,85,133

Nearest PDB structures (foldseek):
  6bxj-assembly1_A  TM=6.185E-01  e=1.277E-09  Homo sapiens
  4g1e-assembly1_B  TM=5.574E-01  e=5.923E-10  Homo sapiens
  4q5i-assembly5_E  TM=6.477E-01  e=3.649E-01  Escherichia coli K-12
  4q00-assembly2_B  TM=6.230E-01  e=6.494E-01  Escherichia coli K-12
  2wjh-assembly2_B  TM=4.973E-01  e=6.945E+00  Methanocaldococcus jannaschii